Protein AF-A0A7J3SN69-F1 (afdb_monomer_lite)

Radius of gyration: 39.71 Å; chains: 1; bounding box: 72×63×114 Å

Structure (mmCIF, N/CA/C/O backbone):
data_AF-A0A7J3SN69-F1
#
_entry.id   AF-A0A7J3SN69-F1
#
loop_
_atom_site.group_PDB
_atom_site.id
_atom_site.type_symbol
_atom_site.label_atom_id
_atom_site.label_alt_id
_atom_site.label_comp_id
_atom_site.label_asym_id
_atom_site.label_entity_id
_atom_site.label_seq_id
_atom_site.pdbx_PDB_ins_code
_atom_site.Cartn_x
_atom_site.Cartn_y
_atom_site.Cartn_z
_atom_site.occupancy
_atom_site.B_iso_or_equiv
_atom_site.auth_seq_id
_atom_site.auth_comp_id
_atom_site.auth_asym_id
_atom_site.auth_atom_id
_atom_site.pdbx_PDB_model_num
ATOM 1 N N . MET A 1 1 ? 13.950 -19.725 -30.061 1.00 32.53 1 MET A N 1
ATOM 2 C CA . MET A 1 1 ? 13.160 -19.498 -31.296 1.00 32.53 1 MET A CA 1
ATOM 3 C C . MET A 1 1 ? 11.743 -18.981 -31.014 1.00 32.53 1 MET A C 1
ATOM 5 O O . MET A 1 1 ? 11.470 -17.857 -31.398 1.00 32.53 1 MET A O 1
ATOM 9 N N . ARG A 1 2 ? 10.868 -19.695 -30.276 1.00 28.52 2 ARG A N 1
ATOM 10 C CA . ARG A 1 2 ? 9.504 -19.197 -29.951 1.00 28.52 2 ARG A CA 1
ATOM 11 C C . ARG A 1 2 ? 9.461 -17.909 -29.102 1.00 28.52 2 ARG A C 1
ATOM 13 O O . ARG A 1 2 ? 8.543 -17.122 -29.279 1.00 28.52 2 ARG A O 1
ATOM 20 N N . LYS A 1 3 ? 10.452 -17.675 -28.227 1.00 38.28 3 LYS A N 1
ATOM 21 C CA . LYS A 1 3 ? 10.563 -16.445 -27.412 1.00 38.28 3 LYS A CA 1
ATOM 22 C C . LYS A 1 3 ? 10.884 -15.195 -28.253 1.00 38.28 3 LYS A C 1
ATOM 24 O O . LYS A 1 3 ? 10.175 -14.210 -28.129 1.00 38.28 3 LYS A O 1
ATOM 29 N N . ASN A 1 4 ? 11.833 -15.281 -29.195 1.00 35.91 4 ASN A N 1
ATOM 30 C CA . ASN A 1 4 ? 12.116 -14.186 -30.143 1.00 35.91 4 ASN A CA 1
ATOM 31 C C . ASN A 1 4 ? 10.921 -13.858 -31.043 1.00 35.91 4 ASN A C 1
ATOM 33 O O . ASN A 1 4 ? 10.724 -12.704 -31.381 1.00 35.91 4 ASN A O 1
ATOM 37 N N . ILE A 1 5 ? 10.105 -14.852 -31.408 1.00 37.66 5 ILE A N 1
ATOM 38 C CA . ILE A 1 5 ? 8.908 -14.624 -32.229 1.00 37.66 5 ILE A CA 1
ATOM 39 C C . ILE A 1 5 ? 7.822 -13.883 -31.436 1.00 37.66 5 ILE A C 1
ATOM 41 O O . ILE A 1 5 ? 7.187 -12.998 -31.991 1.00 37.66 5 ILE A O 1
ATOM 45 N N . ARG A 1 6 ? 7.629 -14.197 -30.145 1.00 45.66 6 ARG A N 1
ATOM 46 C CA . ARG A 1 6 ? 6.699 -13.446 -29.279 1.00 45.66 6 ARG A CA 1
ATOM 47 C C . ARG A 1 6 ? 7.178 -12.018 -29.022 1.00 45.66 6 ARG A C 1
ATOM 49 O O . ARG A 1 6 ? 6.369 -11.110 -29.119 1.00 45.66 6 ARG A O 1
ATOM 56 N N . ARG A 1 7 ? 8.483 -11.835 -28.791 1.00 49.19 7 ARG A N 1
ATOM 57 C CA . ARG A 1 7 ? 9.129 -10.520 -28.665 1.00 49.19 7 ARG A CA 1
ATOM 58 C C . ARG A 1 7 ? 8.925 -9.672 -29.924 1.00 49.19 7 ARG A C 1
ATOM 60 O O . ARG A 1 7 ? 8.444 -8.556 -29.837 1.00 49.19 7 ARG A O 1
ATOM 67 N N . ILE A 1 8 ? 9.211 -10.230 -31.103 1.00 45.69 8 ILE A N 1
ATOM 68 C CA . ILE A 1 8 ? 8.986 -9.544 -32.385 1.00 45.69 8 ILE A CA 1
ATOM 69 C C . ILE A 1 8 ? 7.494 -9.241 -32.592 1.00 45.69 8 ILE A C 1
ATOM 71 O O . ILE A 1 8 ? 7.162 -8.161 -33.055 1.00 45.69 8 ILE A O 1
ATOM 75 N N . ALA A 1 9 ? 6.590 -10.159 -32.240 1.00 43.50 9 ALA A N 1
ATOM 76 C CA . ALA A 1 9 ? 5.152 -9.946 -32.392 1.00 43.50 9 ALA A CA 1
ATOM 77 C C . ALA A 1 9 ? 4.612 -8.828 -31.483 1.00 43.50 9 ALA A C 1
ATOM 79 O O . ALA A 1 9 ? 3.863 -7.992 -31.973 1.00 43.50 9 ALA A O 1
ATOM 80 N N . ARG A 1 10 ? 5.030 -8.777 -30.209 1.00 57.00 10 ARG A N 1
ATOM 81 C CA . ARG A 1 10 ? 4.650 -7.713 -29.265 1.00 57.00 10 ARG A CA 1
ATOM 82 C C . ARG A 1 10 ? 5.178 -6.349 -29.722 1.00 57.00 10 ARG A C 1
ATOM 84 O O . ARG A 1 10 ? 4.397 -5.416 -29.841 1.00 57.00 10 ARG A O 1
ATOM 91 N N . LEU A 1 11 ? 6.455 -6.277 -30.108 1.00 50.25 11 LEU A N 1
ATOM 92 C CA . LEU A 1 11 ? 7.070 -5.047 -30.628 1.00 50.25 11 LEU A CA 1
ATOM 93 C C . LEU A 1 11 ? 6.395 -4.548 -31.918 1.00 50.25 11 LEU A C 1
ATOM 95 O O . LEU A 1 11 ? 6.288 -3.347 -32.141 1.00 50.25 11 LEU A O 1
ATOM 99 N N . LEU A 1 12 ? 5.919 -5.458 -32.776 1.00 46.59 12 LEU A N 1
ATOM 100 C CA . LEU A 1 12 ? 5.135 -5.098 -33.963 1.00 46.59 12 LEU A CA 1
ATOM 101 C C . LEU A 1 12 ? 3.724 -4.603 -33.609 1.00 46.59 12 LEU A C 1
ATOM 103 O O . LEU A 1 12 ? 3.180 -3.766 -34.324 1.00 46.59 12 LEU A O 1
ATOM 107 N N . GLU A 1 13 ? 3.130 -5.115 -32.534 1.00 48.88 13 GLU A N 1
ATOM 108 C CA . GLU A 1 13 ? 1.795 -4.742 -32.060 1.00 48.88 13 GLU A CA 1
ATOM 109 C C . GLU A 1 13 ? 1.806 -3.390 -31.321 1.00 48.88 13 GLU A C 1
ATOM 111 O O . GLU A 1 13 ? 0.906 -2.576 -31.516 1.00 48.88 13 GLU A O 1
ATOM 116 N N . GLU A 1 14 ? 2.861 -3.095 -30.560 1.00 55.12 14 GLU A N 1
ATOM 117 C CA . GLU A 1 14 ? 3.120 -1.779 -29.956 1.00 55.12 14 GLU A CA 1
ATOM 118 C C . GLU A 1 14 ? 3.425 -0.721 -31.016 1.00 55.12 14 GLU A C 1
ATOM 120 O O . GLU A 1 14 ? 2.779 0.327 -31.033 1.00 55.12 14 GLU A O 1
ATOM 125 N N . ALA A 1 15 ? 4.287 -1.037 -31.990 1.00 47.84 15 ALA A N 1
ATOM 126 C CA . ALA A 1 15 ? 4.513 -0.172 -33.148 1.00 47.84 15 ALA A CA 1
ATOM 127 C C . ALA A 1 15 ? 3.213 0.095 -33.936 1.00 47.84 15 ALA A C 1
ATOM 129 O O . ALA A 1 15 ? 3.026 1.181 -34.484 1.00 47.84 15 ALA A O 1
ATOM 130 N N . ALA A 1 16 ? 2.289 -0.872 -33.987 1.00 45.53 16 ALA A N 1
ATOM 131 C CA . ALA A 1 16 ? 0.982 -0.699 -34.619 1.00 45.53 16 ALA A CA 1
ATOM 132 C C . ALA A 1 16 ? 0.023 0.180 -33.791 1.00 45.53 16 ALA A C 1
ATOM 134 O O . ALA A 1 16 ? -0.684 1.005 -34.370 1.00 45.53 16 ALA A O 1
ATOM 135 N N . LYS A 1 17 ? 0.018 0.059 -32.456 1.00 51.62 17 LYS A N 1
ATOM 136 C CA . LYS A 1 17 ? -0.784 0.913 -31.559 1.00 51.62 17 LYS A CA 1
ATOM 137 C C . LYS A 1 17 ? -0.297 2.361 -31.537 1.00 51.62 17 LYS A C 1
ATOM 139 O O . LYS A 1 17 ? -1.120 3.273 -31.518 1.00 51.62 17 LYS A O 1
ATOM 144 N N . GLU A 1 18 ? 1.013 2.589 -31.602 1.00 50.88 18 GLU A N 1
ATOM 145 C CA . GLU A 1 18 ? 1.580 3.935 -31.753 1.00 50.88 18 GLU A CA 1
ATOM 146 C C . GLU A 1 18 ? 1.208 4.554 -33.109 1.00 50.88 18 GLU A C 1
ATOM 148 O O . GLU A 1 18 ? 0.809 5.718 -33.166 1.00 50.88 18 GLU A O 1
ATOM 153 N N . LEU A 1 19 ? 1.217 3.762 -34.190 1.00 46.12 19 LEU A N 1
ATOM 154 C CA . LEU A 1 19 ? 0.713 4.189 -35.502 1.00 46.12 19 LEU A CA 1
ATOM 155 C C . LEU A 1 19 ? -0.788 4.547 -35.477 1.00 46.12 19 LEU A C 1
ATOM 157 O O . LEU A 1 19 ? -1.197 5.480 -36.172 1.00 46.12 19 LEU A O 1
ATOM 161 N N . GLU A 1 20 ? -1.612 3.853 -34.683 1.00 44.41 20 GLU A N 1
ATOM 162 C CA . GLU A 1 20 ? -3.032 4.192 -34.480 1.00 44.41 20 GLU A CA 1
ATOM 163 C C . GLU A 1 20 ? -3.229 5.437 -33.596 1.00 44.41 20 GLU A C 1
ATOM 165 O O . GLU A 1 20 ? -4.069 6.284 -33.912 1.00 44.41 20 GLU A O 1
ATOM 170 N N . GLY A 1 21 ? -2.427 5.609 -32.538 1.00 42.47 21 GLY A N 1
ATOM 171 C CA . GLY A 1 21 ? -2.430 6.801 -31.678 1.00 42.47 21 GLY A CA 1
ATOM 172 C C . GLY A 1 21 ? -1.990 8.076 -32.408 1.00 42.47 21 GLY A C 1
ATOM 173 O O . GLY A 1 21 ? -2.537 9.157 -32.174 1.00 42.47 21 GLY A O 1
ATOM 174 N N . MET A 1 22 ? -1.081 7.939 -33.378 1.00 41.56 22 MET A N 1
ATOM 175 C CA . MET A 1 22 ? -0.647 9.001 -34.293 1.00 41.56 22 MET A CA 1
ATOM 176 C C . MET A 1 22 ? -1.671 9.330 -35.399 1.00 41.56 22 MET A C 1
ATOM 178 O O . MET A 1 22 ? -1.519 10.330 -36.104 1.00 41.56 22 MET A O 1
ATOM 182 N N . GLY A 1 23 ? -2.768 8.569 -35.523 1.00 35.34 23 GLY A N 1
ATOM 183 C CA . GLY A 1 23 ? -3.819 8.732 -36.539 1.00 35.34 23 GLY A CA 1
ATOM 184 C C . GLY A 1 23 ? -4.625 10.044 -36.498 1.00 35.34 23 GLY A C 1
ATOM 185 O O . GLY A 1 23 ? -5.536 10.220 -37.308 1.00 35.34 23 GLY A O 1
ATOM 186 N N . LYS A 1 24 ? -4.309 10.983 -35.593 1.00 37.41 24 LYS A N 1
ATOM 187 C CA . LYS A 1 24 ? -4.882 12.347 -35.570 1.00 37.41 24 LYS A CA 1
ATOM 188 C C . LYS A 1 24 ? -4.014 13.414 -36.243 1.00 37.41 24 LYS A C 1
ATOM 190 O O . LYS A 1 24 ? -4.490 14.533 -36.420 1.00 37.41 24 LYS A O 1
ATOM 195 N N . LEU A 1 25 ? -2.799 13.088 -36.681 1.00 34.66 25 LEU A N 1
ATOM 196 C CA . LEU A 1 25 ? -2.015 13.955 -37.561 1.00 34.66 25 LEU A CA 1
ATOM 197 C C . LEU A 1 25 ? -2.081 13.391 -38.979 1.00 34.66 25 LEU A C 1
ATOM 199 O O . LEU A 1 25 ? -1.315 12.515 -39.371 1.00 34.66 25 LEU A O 1
ATOM 203 N N . SER A 1 26 ? -3.057 13.867 -39.756 1.00 28.45 26 SER A N 1
ATOM 204 C CA . SER A 1 26 ? -3.135 13.519 -41.170 1.00 28.45 26 SER A CA 1
ATOM 205 C C . SER A 1 26 ? -1.909 14.075 -41.893 1.00 28.45 26 SER A C 1
ATOM 207 O O . SER A 1 26 ? -1.788 15.291 -42.045 1.00 28.45 26 SER A O 1
ATOM 209 N N . PHE A 1 27 ? -1.051 13.199 -42.407 1.00 33.53 27 PHE A N 1
ATOM 210 C CA . PHE A 1 27 ? -0.097 13.567 -43.447 1.00 33.53 27 PHE A CA 1
ATOM 211 C C . PHE A 1 27 ? -0.374 12.754 -44.716 1.00 33.53 27 PHE A C 1
ATOM 213 O O . PHE A 1 27 ? -0.634 11.547 -44.643 1.00 33.53 27 PHE A O 1
ATOM 220 N N . PRO A 1 28 ? -0.383 13.397 -45.897 1.00 28.67 28 PRO A N 1
ATOM 221 C CA . PRO A 1 28 ? -0.680 12.716 -47.142 1.00 28.67 28 PRO A CA 1
ATOM 222 C C . PRO A 1 28 ? 0.421 11.706 -47.462 1.00 28.67 28 PRO A C 1
ATOM 224 O O . PRO A 1 28 ? 1.595 12.055 -47.568 1.00 28.67 28 PRO A O 1
ATOM 227 N N . ARG A 1 29 ? 0.033 10.447 -47.696 1.00 32.19 29 ARG A N 1
ATOM 228 C CA . ARG A 1 29 ? 0.916 9.452 -48.309 1.00 32.19 29 ARG A CA 1
ATOM 229 C C . ARG A 1 29 ? 1.294 9.936 -49.709 1.00 32.19 29 ARG A C 1
ATOM 231 O O . ARG A 1 29 ? 0.500 9.805 -50.638 1.00 32.19 29 ARG A O 1
ATOM 238 N N . ARG A 1 30 ? 2.523 10.416 -49.888 1.00 30.34 30 ARG A N 1
ATOM 239 C CA . ARG A 1 30 ? 3.195 10.365 -51.191 1.00 30.34 30 ARG A CA 1
ATOM 240 C C . ARG A 1 30 ? 4.299 9.322 -51.135 1.00 30.34 30 ARG A C 1
ATOM 242 O O . ARG A 1 30 ? 5.469 9.608 -50.927 1.00 30.34 30 ARG A O 1
ATOM 249 N N . ALA A 1 31 ? 3.875 8.077 -51.329 1.00 30.91 31 ALA A N 1
ATOM 250 C CA . ALA A 1 31 ? 4.756 7.046 -51.836 1.00 30.91 31 ALA A CA 1
ATOM 251 C C . ALA A 1 31 ? 5.206 7.460 -53.245 1.00 30.91 31 ALA A C 1
ATOM 253 O O . ALA A 1 31 ? 4.372 7.705 -54.116 1.00 30.91 31 ALA A O 1
ATOM 254 N N . GLY A 1 32 ? 6.518 7.522 -53.446 1.00 32.34 32 GLY A N 1
ATOM 255 C CA . GLY A 1 32 ? 7.132 7.709 -54.753 1.00 32.34 32 GLY A CA 1
ATOM 256 C C . GLY A 1 32 ? 7.831 9.052 -54.895 1.00 32.34 32 GLY A C 1
ATOM 257 O O . GLY A 1 32 ? 7.185 10.067 -55.140 1.00 32.34 32 GLY A O 1
ATOM 258 N N . LEU A 1 33 ? 9.163 9.022 -54.812 1.00 30.41 33 LEU A N 1
ATOM 259 C CA . LEU A 1 33 ? 10.088 9.350 -55.910 1.00 30.41 33 LEU A CA 1
ATOM 260 C C . LEU A 1 33 ? 11.470 9.691 -55.326 1.00 30.41 33 LEU A C 1
ATOM 262 O O . LEU A 1 33 ? 11.856 10.853 -55.250 1.00 30.41 33 LEU A O 1
ATOM 266 N N . TYR A 1 34 ? 12.254 8.672 -54.965 1.00 33.19 34 TYR A N 1
ATOM 267 C CA . TYR A 1 34 ? 13.704 8.844 -54.857 1.00 33.19 34 TYR A CA 1
ATOM 268 C C . TYR A 1 34 ? 14.270 8.862 -56.278 1.00 33.19 34 TYR A C 1
ATOM 270 O O . TYR A 1 34 ? 14.542 7.813 -56.862 1.00 33.19 34 TYR A O 1
ATOM 278 N N . ARG A 1 35 ? 14.396 10.052 -56.872 1.00 37.09 35 ARG A N 1
ATOM 279 C CA . ARG A 1 35 ? 15.261 10.227 -58.043 1.00 37.09 35 ARG A CA 1
ATOM 280 C C . ARG A 1 35 ? 16.707 10.270 -57.553 1.00 37.09 35 ARG A C 1
ATOM 282 O O . ARG A 1 35 ? 17.022 11.021 -56.632 1.00 37.09 35 ARG A O 1
ATOM 289 N N . LYS A 1 36 ? 17.577 9.454 -58.158 1.00 34.59 36 LYS A N 1
ATOM 290 C CA . LYS A 1 36 ? 19.032 9.588 -57.998 1.00 34.59 36 LYS A CA 1
ATOM 291 C C . LYS A 1 36 ? 19.443 11.010 -58.392 1.00 34.59 36 LYS A C 1
ATOM 293 O O . LYS A 1 36 ? 18.804 11.621 -59.246 1.00 34.59 36 LYS A O 1
ATOM 298 N N . ALA A 1 37 ? 20.536 11.508 -57.817 1.00 39.16 37 ALA A N 1
ATOM 299 C CA . ALA A 1 37 ? 21.106 12.841 -58.063 1.00 39.16 37 ALA A CA 1
ATOM 300 C C . ALA A 1 37 ? 21.519 13.131 -59.532 1.00 39.16 37 ALA A C 1
ATOM 302 O O . ALA A 1 37 ? 22.125 14.163 -59.816 1.00 39.16 37 ALA A O 1
ATOM 303 N N . GLU A 1 38 ? 21.216 12.224 -60.460 1.00 37.47 38 GLU A N 1
ATOM 304 C CA . GLU A 1 38 ? 21.656 12.224 -61.855 1.00 37.47 38 GLU A CA 1
ATOM 305 C C . GLU A 1 38 ? 20.597 12.790 -62.830 1.00 37.47 38 GLU A C 1
ATOM 307 O O . GLU A 1 38 ? 20.961 13.135 -63.947 1.00 37.47 38 GLU A O 1
ATOM 312 N N . ASP A 1 39 ? 19.338 13.001 -62.413 1.00 38.66 39 ASP A N 1
ATOM 313 C CA . ASP A 1 39 ? 18.245 13.484 -63.290 1.00 38.66 39 ASP A CA 1
ATOM 314 C C . ASP A 1 39 ? 17.880 14.974 -63.074 1.00 38.66 39 ASP A C 1
ATOM 316 O O . ASP A 1 39 ? 16.726 15.294 -62.751 1.00 38.66 39 ASP A O 1
ATOM 320 N N . ILE A 1 40 ? 18.842 15.902 -63.187 1.00 44.62 40 ILE A N 1
ATOM 321 C CA . ILE A 1 40 ? 18.576 17.352 -63.059 1.00 44.62 40 ILE A CA 1
ATOM 322 C C . ILE A 1 40 ? 19.386 18.151 -64.094 1.00 44.62 40 ILE A C 1
ATOM 324 O O . ILE A 1 40 ? 20.613 18.064 -64.110 1.00 44.62 40 ILE A O 1
ATOM 328 N N . ASP A 1 41 ? 18.677 18.907 -64.940 1.00 45.62 41 ASP A N 1
ATOM 329 C CA . ASP A 1 41 ? 19.146 19.395 -66.251 1.00 45.62 41 ASP A CA 1
ATOM 330 C C . ASP A 1 41 ? 19.901 20.741 -66.236 1.00 45.62 41 ASP A C 1
ATOM 332 O O . ASP A 1 41 ? 20.472 21.121 -67.251 1.00 45.62 41 ASP A O 1
ATOM 336 N N . GLU A 1 42 ? 19.988 21.459 -65.111 1.00 49.31 42 GLU A N 1
ATOM 337 C CA . GLU A 1 42 ? 20.754 22.718 -65.036 1.00 49.31 42 GLU A CA 1
ATOM 338 C C . GLU A 1 42 ? 21.484 22.826 -63.697 1.00 49.31 42 GLU A C 1
ATOM 340 O O . GLU A 1 42 ? 20.876 22.691 -62.635 1.00 49.31 42 GLU A O 1
ATOM 345 N N . ARG A 1 43 ? 22.808 23.010 -63.748 1.00 51.88 43 ARG A N 1
ATOM 346 C CA . ARG A 1 43 ? 23.709 23.081 -62.592 1.00 51.88 43 ARG A CA 1
ATOM 347 C C . ARG A 1 43 ? 24.440 24.431 -62.583 1.00 51.88 43 ARG A C 1
ATOM 349 O O . ARG A 1 43 ? 24.935 24.838 -63.628 1.00 51.88 43 ARG A O 1
ATOM 356 N N . ASP A 1 44 ? 24.558 25.077 -61.421 1.00 58.12 44 ASP A N 1
ATOM 357 C CA . ASP A 1 44 ? 25.354 26.298 -61.222 1.00 58.12 44 ASP A CA 1
ATOM 358 C C . ASP A 1 44 ? 26.860 26.061 -61.488 1.00 58.12 44 ASP A C 1
ATOM 360 O O . ASP A 1 44 ? 27.295 24.925 -61.694 1.00 58.12 44 ASP A O 1
ATOM 364 N N . GLU A 1 45 ? 27.692 27.114 -61.455 1.00 48.53 45 GLU A N 1
ATOM 365 C CA . GLU A 1 45 ? 29.152 27.031 -61.698 1.00 48.53 45 GLU A CA 1
ATOM 366 C C . GLU A 1 45 ? 29.892 26.011 -60.802 1.00 48.53 45 GLU A C 1
ATOM 368 O O . GLU A 1 45 ? 31.039 25.656 -61.081 1.00 48.53 45 GLU A O 1
ATOM 373 N N . LYS A 1 46 ? 29.251 25.524 -59.730 1.00 53.72 46 LYS A N 1
ATOM 374 C CA . LYS A 1 46 ? 29.778 24.522 -58.794 1.00 53.72 46 LYS A CA 1
ATOM 375 C C . LYS A 1 46 ? 29.077 23.161 -58.890 1.00 53.72 46 LYS A C 1
ATOM 377 O O . LYS A 1 46 ? 29.449 22.251 -58.152 1.00 53.72 46 LYS A O 1
ATOM 382 N N . GLY A 1 47 ? 28.125 22.980 -59.806 1.00 54.47 47 GLY A N 1
ATOM 383 C CA . GLY A 1 47 ? 27.498 21.693 -60.086 1.00 54.47 47 GLY A CA 1
ATOM 384 C C . GLY A 1 47 ? 26.140 21.447 -59.412 1.00 54.47 47 GLY A C 1
ATOM 385 O O . GLY A 1 47 ? 25.744 20.279 -59.348 1.00 54.47 47 GLY A O 1
ATOM 386 N N . TYR A 1 48 ? 25.421 22.470 -58.929 1.00 54.03 48 TYR A N 1
ATOM 387 C CA . TYR A 1 48 ? 24.160 22.305 -58.180 1.00 54.03 48 TYR A CA 1
ATOM 388 C C . TYR A 1 48 ? 22.899 22.757 -58.934 1.00 54.03 48 TYR A C 1
ATOM 390 O O . TYR A 1 48 ? 22.943 23.800 -59.571 1.00 54.03 48 TYR A O 1
ATOM 398 N N . PRO A 1 49 ? 21.754 22.055 -58.801 1.00 53.00 49 PRO A N 1
ATOM 399 C CA . PRO A 1 49 ? 20.487 22.395 -59.455 1.00 53.00 49 PRO A CA 1
ATOM 400 C C . PRO A 1 49 ? 20.070 23.869 -59.355 1.00 53.00 49 PRO A C 1
ATOM 402 O O . PRO A 1 49 ? 19.706 24.340 -58.271 1.00 53.00 49 PRO A O 1
ATOM 405 N N . GLU A 1 50 ? 20.067 24.587 -60.476 1.00 49.34 50 GLU A N 1
ATOM 406 C CA . GLU A 1 50 ? 19.588 25.970 -60.549 1.00 49.34 50 GLU A CA 1
ATOM 407 C C . GLU A 1 50 ? 18.055 25.982 -60.352 1.00 49.34 50 GLU A C 1
ATOM 409 O O . GLU A 1 50 ? 17.314 25.318 -61.071 1.00 49.34 50 GLU A O 1
ATOM 414 N N . GLY A 1 51 ? 17.572 26.645 -59.291 1.00 55.28 51 GLY A N 1
ATOM 415 C CA . GLY A 1 51 ? 16.146 26.701 -58.913 1.00 55.28 51 GLY A CA 1
ATOM 416 C C . GLY A 1 51 ? 15.770 26.024 -57.586 1.00 55.28 51 GLY A C 1
ATOM 417 O O . GLY A 1 51 ? 14.690 26.281 -57.063 1.00 55.28 51 GLY A O 1
ATOM 418 N N . LYS A 1 52 ? 16.657 25.223 -56.969 1.00 57.72 52 LYS A N 1
ATOM 419 C CA . LYS A 1 52 ? 16.393 24.632 -55.635 1.00 57.72 52 LYS A CA 1
ATOM 420 C C . LYS A 1 52 ? 16.558 25.610 -54.468 1.00 57.72 52 LYS A C 1
ATOM 422 O O . LYS A 1 52 ? 16.026 25.362 -53.394 1.00 57.72 52 LYS A O 1
ATOM 427 N N . TRP A 1 53 ? 17.273 26.719 -54.645 1.00 65.44 53 TRP A N 1
ATOM 428 C CA . TRP A 1 53 ? 17.564 27.641 -53.539 1.00 65.44 53 TRP A CA 1
ATOM 429 C C . TRP A 1 53 ? 16.353 28.459 -53.085 1.00 65.44 53 TRP A C 1
ATOM 431 O O . TRP A 1 53 ? 16.326 28.886 -51.935 1.00 65.44 53 TRP A O 1
ATOM 441 N N . ASP A 1 54 ? 15.361 28.678 -53.951 1.00 72.75 54 ASP A N 1
ATOM 442 C CA . ASP A 1 54 ? 14.169 29.452 -53.591 1.00 72.75 54 ASP A CA 1
ATOM 443 C C . ASP A 1 54 ? 13.321 28.710 -52.545 1.00 72.75 54 ASP A C 1
ATOM 445 O O . ASP A 1 54 ? 12.907 29.318 -51.562 1.00 72.75 54 ASP A O 1
ATOM 449 N N . GLU A 1 55 ? 13.190 27.385 -52.669 1.00 79.94 55 GLU A N 1
ATOM 450 C CA . GLU A 1 55 ? 12.507 26.533 -51.685 1.00 79.94 55 GLU A CA 1
ATOM 451 C C . GLU A 1 55 ? 13.204 26.587 -50.314 1.00 79.94 55 GLU A C 1
ATOM 453 O O . GLU A 1 55 ? 12.570 26.802 -49.287 1.00 79.94 55 GLU A O 1
ATOM 458 N N . TRP A 1 56 ? 14.535 26.487 -50.275 1.00 85.06 56 TRP A N 1
ATOM 459 C CA . TRP A 1 56 ? 15.302 26.577 -49.025 1.00 85.06 56 TRP A CA 1
ATOM 460 C C . TRP A 1 56 ? 15.202 27.959 -48.363 1.00 85.06 56 TRP A C 1
ATOM 462 O O . TRP A 1 56 ? 15.114 28.049 -47.134 1.00 85.06 56 TRP A O 1
ATOM 472 N N . ARG A 1 57 ? 15.140 29.035 -49.161 1.00 84.75 57 ARG A N 1
ATOM 473 C CA . ARG A 1 57 ? 14.928 30.400 -48.656 1.00 84.75 57 ARG A CA 1
ATOM 474 C C . ARG A 1 57 ? 13.550 30.579 -48.022 1.00 84.75 57 ARG A C 1
ATOM 476 O O . ARG A 1 57 ? 13.463 31.266 -47.008 1.00 84.75 57 ARG A O 1
ATOM 483 N N . GLU A 1 58 ? 12.498 29.953 -48.554 1.00 86.88 58 GLU A N 1
ATOM 484 C CA . GLU A 1 58 ? 11.156 29.973 -47.939 1.00 86.88 58 GLU A CA 1
ATOM 485 C C . GLU A 1 58 ? 11.157 29.356 -46.532 1.00 86.88 58 GLU A C 1
ATOM 487 O O . GLU A 1 58 ? 10.442 29.815 -45.636 1.00 86.88 58 GLU A O 1
ATOM 492 N N . TYR A 1 59 ? 12.016 28.362 -46.298 1.00 86.56 59 TYR A N 1
ATOM 493 C CA . TYR A 1 59 ? 12.200 27.761 -44.977 1.00 86.56 59 TYR A CA 1
ATOM 494 C C . TYR A 1 59 ? 13.178 28.527 -44.075 1.00 86.56 59 TYR A C 1
ATOM 496 O O . TYR A 1 59 ? 13.202 28.255 -42.871 1.00 86.56 59 TYR A O 1
ATOM 504 N N . GLY A 1 60 ? 13.853 29.554 -44.599 1.00 88.75 60 GLY A N 1
ATOM 505 C CA . GLY A 1 60 ? 14.724 30.462 -43.852 1.00 88.75 60 GLY A CA 1
ATOM 506 C C . GLY A 1 60 ? 16.215 30.141 -43.947 1.00 88.75 60 GLY A C 1
ATOM 507 O O . GLY A 1 60 ? 16.980 30.682 -43.156 1.00 88.75 60 GLY A O 1
ATOM 508 N N . PHE A 1 61 ? 16.627 29.290 -44.888 1.00 86.62 61 PHE A N 1
ATOM 509 C CA . PHE A 1 61 ? 18.028 28.926 -45.088 1.00 86.62 61 PHE A CA 1
ATOM 510 C C . PHE A 1 61 ? 18.691 29.791 -46.159 1.00 86.62 61 PHE A C 1
ATOM 512 O O . PHE A 1 61 ? 18.146 30.016 -47.245 1.00 86.62 61 PHE A O 1
ATOM 519 N N . SER A 1 62 ? 19.905 30.249 -45.869 1.00 86.31 62 SER A N 1
ATOM 520 C CA . SER A 1 62 ? 20.796 30.822 -46.872 1.00 86.31 62 SER A CA 1
ATOM 521 C C . SER A 1 62 ? 21.292 29.741 -47.846 1.00 86.31 62 SER A C 1
ATOM 523 O O . SER A 1 62 ? 21.316 28.556 -47.506 1.00 86.31 62 SER A O 1
ATOM 525 N N . PRO A 1 63 ? 21.729 30.118 -49.063 1.00 79.75 63 PRO A N 1
ATOM 526 C CA . PRO A 1 63 ? 22.317 29.162 -49.998 1.00 79.75 63 PRO A CA 1
ATOM 527 C C . PRO A 1 63 ? 23.522 28.401 -49.431 1.00 79.75 63 PRO A C 1
ATOM 529 O O . PRO A 1 63 ? 23.722 27.250 -49.796 1.00 79.75 63 PRO A O 1
ATOM 532 N N . ASP A 1 64 ? 24.313 29.009 -48.544 1.00 80.31 64 ASP A N 1
ATOM 533 C CA . ASP A 1 64 ? 25.464 28.343 -47.927 1.00 80.31 64 ASP A CA 1
ATOM 534 C C . ASP A 1 64 ? 25.033 27.298 -46.886 1.00 80.31 64 ASP A C 1
ATOM 536 O O . ASP A 1 64 ? 25.497 26.164 -46.949 1.00 80.31 64 ASP A O 1
ATOM 540 N N . GLU A 1 65 ? 24.062 27.604 -46.019 1.00 84.81 65 GLU A N 1
ATOM 541 C CA . GLU A 1 65 ? 23.499 26.614 -45.081 1.00 84.81 65 GLU A CA 1
ATOM 542 C C . GLU A 1 65 ? 22.828 25.456 -45.828 1.00 84.81 65 GLU A C 1
ATOM 544 O O . GLU A 1 65 ? 23.014 24.287 -45.496 1.00 84.81 65 GLU A O 1
ATOM 549 N N . ALA A 1 66 ? 22.071 25.767 -46.880 1.00 85.25 66 ALA A N 1
ATOM 550 C CA . ALA A 1 66 ? 21.425 24.760 -47.707 1.00 85.25 66 ALA A CA 1
ATOM 551 C C . ALA A 1 66 ? 22.449 23.846 -48.414 1.00 85.25 66 ALA A C 1
ATOM 553 O O . ALA A 1 66 ? 22.199 22.648 -48.546 1.00 85.25 66 ALA A O 1
ATOM 554 N N . ARG A 1 67 ? 23.627 24.361 -48.808 1.00 83.06 67 ARG A N 1
ATOM 555 C CA . ARG A 1 67 ? 24.731 23.529 -49.329 1.00 83.06 67 ARG A CA 1
ATOM 556 C C . ARG A 1 67 ? 25.228 22.538 -48.289 1.00 83.06 67 ARG A C 1
ATOM 558 O O . ARG A 1 67 ? 25.323 21.358 -48.605 1.00 83.06 67 ARG A O 1
ATOM 565 N N . GLU A 1 68 ? 25.491 22.989 -47.066 1.00 87.12 68 GLU A N 1
ATOM 566 C CA . GLU A 1 68 ? 25.998 22.114 -46.001 1.00 87.12 68 GLU A CA 1
ATOM 567 C C . GLU A 1 68 ? 25.039 20.949 -45.709 1.00 87.12 68 GLU A C 1
ATOM 569 O O . GLU A 1 68 ? 25.468 19.808 -45.529 1.00 87.12 68 GLU A O 1
ATOM 574 N N . TRP A 1 69 ? 23.728 21.210 -45.724 1.00 87.12 69 TRP A N 1
ATOM 575 C CA . TRP A 1 69 ? 22.705 20.178 -45.544 1.00 87.12 69 TRP A CA 1
ATOM 576 C C . TRP A 1 69 ? 22.587 19.223 -46.744 1.00 87.12 69 TRP A C 1
ATOM 578 O O . TRP A 1 69 ? 22.475 18.008 -46.562 1.00 87.12 69 TRP A O 1
ATOM 588 N N . ILE A 1 70 ? 22.676 19.738 -47.972 1.00 84.50 70 ILE A N 1
ATOM 589 C CA . ILE A 1 70 ? 22.666 18.912 -49.188 1.00 84.50 70 ILE A CA 1
ATOM 590 C C . ILE A 1 70 ? 23.907 18.012 -49.257 1.00 84.50 70 ILE A C 1
ATOM 592 O O . ILE A 1 70 ? 23.790 16.853 -49.657 1.00 84.50 70 ILE A O 1
ATOM 596 N N . GLU A 1 71 ? 25.077 18.503 -48.838 1.00 84.81 71 GLU A N 1
ATOM 597 C CA . GLU A 1 71 ? 26.327 17.731 -48.801 1.00 84.81 71 GLU A CA 1
ATOM 598 C C . GLU A 1 71 ? 26.254 16.528 -47.853 1.00 84.81 71 GLU A C 1
ATOM 600 O O . GLU A 1 71 ? 26.869 15.497 -48.123 1.00 84.81 71 GLU A O 1
ATOM 605 N N . VAL A 1 72 ? 25.459 16.614 -46.781 1.00 85.19 72 VAL A N 1
ATOM 606 C CA . VAL A 1 72 ? 25.182 15.469 -45.894 1.00 85.19 72 VAL A CA 1
ATOM 607 C C . VAL A 1 72 ? 24.011 14.606 -46.379 1.00 85.19 72 VAL A C 1
ATOM 609 O O . VAL A 1 72 ? 23.598 13.684 -45.686 1.00 85.19 72 VAL A O 1
ATOM 612 N N . GLY A 1 73 ? 23.483 14.866 -47.579 1.00 83.81 73 GLY A N 1
ATOM 613 C CA . GLY A 1 73 ? 22.419 14.084 -48.212 1.00 83.81 73 GLY A CA 1
ATOM 614 C C . GLY A 1 73 ? 20.995 14.529 -47.862 1.00 83.81 73 GLY A C 1
ATOM 615 O O . GLY A 1 73 ? 20.036 13.904 -48.320 1.00 83.81 73 GLY A O 1
ATOM 616 N N . MET A 1 74 ? 20.826 15.613 -47.100 1.00 86.00 74 MET A N 1
ATOM 617 C CA . MET A 1 74 ? 19.517 16.160 -46.740 1.00 86.00 74 MET A CA 1
ATOM 618 C C . MET A 1 74 ? 19.050 17.148 -47.809 1.00 86.00 74 MET A C 1
ATOM 620 O O . MET A 1 74 ? 19.591 18.239 -47.955 1.00 86.00 74 MET A O 1
ATOM 624 N N . THR A 1 75 ? 18.032 16.764 -48.579 1.00 85.00 75 THR A N 1
ATOM 625 C CA . THR A 1 75 ? 17.547 17.562 -49.722 1.00 85.00 75 THR A CA 1
ATOM 626 C C . THR A 1 75 ? 16.159 18.169 -49.523 1.00 85.00 75 THR A C 1
ATOM 628 O O . THR A 1 75 ? 15.718 18.928 -50.384 1.00 85.00 75 THR A O 1
ATOM 631 N N . ASP A 1 76 ? 15.502 17.860 -48.401 1.00 86.44 76 ASP A N 1
ATOM 632 C CA . ASP A 1 76 ? 14.179 18.362 -48.023 1.00 86.44 76 ASP A CA 1
ATOM 633 C C . ASP A 1 76 ? 14.318 19.507 -46.991 1.00 86.44 76 ASP A C 1
ATOM 635 O O . ASP A 1 76 ? 14.636 19.241 -45.824 1.00 86.44 76 ASP A O 1
ATOM 639 N N . PRO A 1 77 ? 14.092 20.776 -47.386 1.00 86.00 77 PRO A N 1
ATOM 640 C CA . PRO A 1 77 ? 14.250 21.926 -46.498 1.00 86.00 77 PRO A CA 1
ATOM 641 C C . PRO A 1 77 ? 13.221 21.980 -45.361 1.00 86.00 77 PRO A C 1
ATOM 643 O O . PRO A 1 77 ? 13.518 22.550 -44.308 1.00 86.00 77 PRO A O 1
ATOM 646 N N . TYR A 1 78 ? 12.039 21.373 -45.522 1.00 87.31 78 TYR A N 1
ATOM 647 C CA . TYR A 1 78 ? 11.058 21.268 -44.440 1.00 87.31 78 TYR A CA 1
ATOM 648 C C . TYR A 1 78 ? 11.593 20.364 -43.326 1.00 87.31 78 TYR A C 1
ATOM 650 O O . TYR A 1 78 ? 11.615 20.758 -42.156 1.00 87.31 78 TYR A O 1
ATOM 658 N N . LYS A 1 79 ? 12.102 19.182 -43.698 1.00 85.69 79 LYS A N 1
ATOM 659 C CA . LYS A 1 79 ? 12.703 18.231 -42.753 1.00 85.69 79 LYS A CA 1
ATOM 660 C C . LYS A 1 79 ? 13.929 18.824 -42.060 1.00 85.69 79 LYS A C 1
ATOM 662 O O . LYS A 1 79 ? 14.074 18.713 -40.846 1.00 85.69 79 LYS A O 1
ATOM 667 N N . VAL A 1 80 ? 14.780 19.524 -42.809 1.00 89.94 80 VAL A N 1
ATOM 668 C CA . VAL A 1 80 ? 15.947 20.203 -42.233 1.00 89.94 80 VAL A CA 1
ATOM 669 C C . VAL A 1 80 ? 15.541 21.300 -41.254 1.00 89.94 80 VAL A C 1
ATOM 671 O O . VAL A 1 80 ? 16.127 21.391 -40.178 1.00 89.94 80 VAL A O 1
ATOM 674 N N . LYS A 1 81 ? 14.505 22.092 -41.554 1.00 89.75 81 LYS A N 1
ATOM 675 C CA . LYS A 1 81 ? 13.970 23.079 -40.604 1.00 89.75 81 LYS A CA 1
ATOM 676 C C . LYS A 1 81 ? 13.514 22.436 -39.301 1.00 89.75 81 LYS A C 1
ATOM 678 O O . LYS A 1 81 ? 13.812 22.965 -38.231 1.00 89.75 81 LYS A O 1
ATOM 683 N N . TYR A 1 82 ? 12.819 21.306 -39.393 1.00 87.38 82 TYR A N 1
ATOM 684 C CA . TYR A 1 82 ? 12.390 20.545 -38.224 1.00 87.38 82 TYR A CA 1
ATOM 685 C C . TYR A 1 82 ? 13.591 20.085 -37.380 1.00 87.38 82 TYR A C 1
ATOM 687 O O . TYR A 1 82 ? 13.646 20.353 -36.181 1.00 87.38 82 TYR A O 1
ATOM 695 N N . TRP A 1 83 ? 14.611 19.504 -38.013 1.00 89.06 83 TRP A N 1
ATOM 696 C CA . TRP A 1 83 ? 15.811 19.006 -37.332 1.00 89.06 83 TRP A CA 1
ATOM 697 C C . TRP A 1 83 ? 16.666 20.118 -36.722 1.00 89.06 83 TRP A C 1
ATOM 699 O O . TRP A 1 83 ? 17.161 19.977 -35.605 1.00 89.06 83 TRP A O 1
ATOM 709 N N . VAL A 1 84 ? 16.806 21.251 -37.413 1.00 90.12 84 VAL A N 1
ATOM 710 C CA . VAL A 1 84 ? 17.450 22.456 -36.866 1.00 90.12 84 VAL A CA 1
ATOM 711 C C . VAL A 1 84 ? 16.703 22.948 -35.625 1.00 90.12 84 VAL A C 1
ATOM 713 O O . VAL A 1 84 ? 17.341 23.333 -34.647 1.00 90.12 84 VAL A O 1
ATOM 716 N N . GLY A 1 85 ? 15.368 22.864 -35.617 1.00 87.62 85 GLY A N 1
ATOM 717 C CA . GLY A 1 85 ? 14.541 23.134 -34.437 1.00 87.62 85 GLY A CA 1
ATOM 718 C C . GLY A 1 85 ? 14.844 22.218 -33.244 1.00 87.62 85 GLY A C 1
ATOM 719 O O . GLY A 1 85 ? 14.771 22.672 -32.107 1.00 87.62 85 GLY A O 1
ATOM 720 N N . MET A 1 86 ? 15.265 20.973 -33.494 1.00 82.81 86 MET A N 1
ATOM 721 C CA . MET A 1 86 ? 15.747 20.017 -32.481 1.00 82.81 86 MET A CA 1
ATOM 722 C C . MET A 1 86 ? 17.249 20.176 -32.162 1.00 82.81 86 MET A C 1
ATOM 724 O O . MET A 1 86 ? 17.848 19.349 -31.477 1.00 82.81 86 MET A O 1
ATOM 728 N N . GLY A 1 87 ? 17.902 21.230 -32.665 1.00 86.69 87 GLY A N 1
ATOM 729 C CA . GLY A 1 87 ? 19.321 21.501 -32.423 1.00 86.69 87 GLY A CA 1
ATOM 730 C C . GLY A 1 87 ? 20.289 20.648 -33.253 1.00 86.69 87 GLY A C 1
ATOM 731 O O . GLY A 1 87 ? 21.475 20.532 -32.896 1.00 86.69 87 GLY A O 1
ATOM 732 N N . ALA A 1 88 ? 19.815 20.039 -34.345 1.00 89.25 88 ALA A N 1
ATOM 733 C CA . ALA A 1 88 ? 20.661 19.337 -35.300 1.00 89.25 88 ALA A CA 1
ATOM 734 C C . ALA A 1 88 ? 21.502 20.320 -36.128 1.00 89.25 88 ALA A C 1
ATOM 736 O O . ALA A 1 88 ? 21.066 21.413 -36.485 1.00 89.25 88 ALA A O 1
ATOM 737 N N . THR A 1 89 ? 22.717 19.898 -36.466 1.00 92.25 89 THR A N 1
ATOM 738 C CA . THR A 1 89 ? 23.614 20.598 -37.394 1.00 92.25 89 THR A CA 1
ATOM 739 C C . THR A 1 89 ? 24.068 19.623 -38.480 1.00 92.25 89 THR A C 1
ATOM 741 O O . THR A 1 89 ? 24.055 18.411 -38.220 1.00 92.25 89 THR A O 1
ATOM 744 N N . PRO A 1 90 ? 24.518 20.103 -39.656 1.00 90.19 90 PRO A N 1
ATOM 745 C CA . PRO A 1 90 ? 25.044 19.229 -40.704 1.00 90.19 90 PRO A CA 1
ATOM 746 C C . PRO A 1 90 ? 26.122 18.275 -40.177 1.00 90.19 90 PRO A C 1
ATOM 748 O O . PRO A 1 90 ? 26.054 17.072 -40.409 1.00 90.19 90 PRO A O 1
ATOM 751 N N . ASP A 1 91 ? 27.058 18.775 -39.364 1.00 91.25 91 ASP A N 1
ATOM 752 C CA . ASP A 1 91 ? 28.117 17.959 -38.759 1.00 91.25 91 ASP A CA 1
ATOM 753 C C . ASP A 1 91 ? 27.592 16.879 -37.806 1.00 91.25 91 ASP A C 1
ATOM 755 O O . ASP A 1 91 ? 28.091 15.754 -37.824 1.00 91.25 91 ASP A O 1
ATOM 759 N N . LYS A 1 92 ? 26.592 17.192 -36.967 1.00 89.44 92 LYS A N 1
ATOM 760 C CA . LYS A 1 92 ? 25.967 16.186 -36.093 1.00 89.44 92 LYS A CA 1
ATOM 761 C C . LYS A 1 92 ? 25.316 15.099 -36.941 1.00 89.44 92 LYS A C 1
ATOM 763 O O . LYS A 1 92 ? 25.572 13.923 -36.717 1.00 89.44 92 LYS A O 1
ATOM 768 N N . VAL A 1 93 ? 24.520 15.488 -37.932 1.00 90.56 93 VAL A N 1
ATOM 769 C CA . VAL A 1 93 ? 23.776 14.568 -38.805 1.00 90.56 93 VAL A CA 1
ATOM 770 C C . VAL A 1 93 ? 24.706 13.701 -39.643 1.00 90.56 93 VAL A C 1
ATOM 772 O O . VAL A 1 93 ? 24.480 12.498 -39.753 1.00 90.56 93 VAL A O 1
ATOM 775 N N . ARG A 1 94 ? 25.813 14.267 -40.135 1.00 92.56 94 ARG A N 1
ATOM 776 C CA . ARG A 1 94 ? 26.869 13.507 -40.809 1.00 92.56 94 ARG A CA 1
ATOM 777 C C . ARG A 1 94 ? 27.372 12.358 -39.936 1.00 92.56 94 ARG A C 1
ATOM 779 O O . ARG A 1 94 ? 27.428 11.233 -40.416 1.00 92.56 94 ARG A O 1
ATOM 786 N N . LYS A 1 95 ? 27.660 12.609 -38.652 1.00 92.62 95 LYS A N 1
ATOM 787 C CA . LYS A 1 95 ? 28.109 11.559 -37.718 1.00 92.62 95 LYS A CA 1
ATOM 788 C C . LYS A 1 95 ? 27.066 10.454 -37.534 1.00 92.62 95 LYS A C 1
ATOM 790 O O . LYS A 1 95 ? 27.433 9.285 -37.485 1.00 92.62 95 LYS A O 1
ATOM 795 N N . TRP A 1 96 ? 25.778 10.801 -37.468 1.00 92.69 96 TRP A N 1
ATOM 796 C CA . TRP A 1 96 ? 24.700 9.806 -37.410 1.00 92.69 96 TRP A CA 1
ATOM 797 C C . TRP A 1 96 ? 24.671 8.917 -38.657 1.00 92.69 96 TRP A C 1
ATOM 799 O O . TRP A 1 96 ? 24.569 7.695 -38.545 1.00 92.69 96 TRP A O 1
ATOM 809 N N . PHE A 1 97 ? 24.810 9.510 -39.842 1.00 91.50 97 PHE A N 1
ATOM 810 C CA . PHE A 1 97 ? 24.807 8.762 -41.101 1.00 91.50 97 PHE A CA 1
ATOM 811 C C . PHE A 1 97 ? 26.065 7.903 -41.263 1.00 91.50 97 PHE A C 1
ATOM 813 O O . PHE A 1 97 ? 25.970 6.750 -41.679 1.00 91.50 97 PHE A O 1
ATOM 820 N N . GLU A 1 98 ? 27.234 8.414 -40.867 1.00 91.12 98 GLU A N 1
ATOM 821 C CA . GLU A 1 98 ? 28.490 7.653 -40.812 1.00 91.12 98 GLU A CA 1
ATOM 822 C C . GLU A 1 98 ? 28.409 6.471 -39.833 1.00 91.12 98 GLU A C 1
ATOM 824 O O . GLU A 1 98 ? 28.969 5.408 -40.101 1.00 91.12 98 GLU A O 1
ATOM 829 N N . ALA A 1 99 ? 27.652 6.614 -38.741 1.00 89.50 99 ALA A N 1
ATOM 830 C CA . ALA A 1 99 ? 27.331 5.533 -37.809 1.00 89.50 99 ALA A CA 1
ATOM 831 C C . ALA A 1 99 ? 26.260 4.553 -38.339 1.00 89.50 99 ALA A C 1
ATOM 833 O O . ALA A 1 99 ? 25.861 3.623 -37.635 1.00 89.50 99 ALA A O 1
ATOM 834 N N . GLY A 1 100 ? 25.796 4.730 -39.581 1.00 88.94 100 GLY A N 1
ATOM 835 C CA . GLY A 1 100 ? 24.868 3.824 -40.255 1.00 88.94 100 GLY A CA 1
ATOM 836 C C . GLY A 1 100 ? 23.400 4.020 -39.878 1.00 88.94 100 GLY A C 1
ATOM 837 O O . GLY A 1 100 ? 22.607 3.092 -40.047 1.00 88.94 100 GLY A O 1
ATOM 838 N N . PHE A 1 101 ? 23.025 5.188 -39.349 1.00 89.94 101 PHE A N 1
ATOM 839 C CA . PHE A 1 101 ? 21.621 5.553 -39.169 1.00 89.94 101 PHE A CA 1
ATOM 840 C C . PHE A 1 101 ? 21.065 6.159 -40.455 1.00 89.94 101 PHE A C 1
ATOM 842 O O . PHE A 1 101 ? 21.691 7.001 -41.095 1.00 89.94 101 PHE A O 1
ATOM 849 N N . THR A 1 102 ? 19.870 5.722 -40.834 1.00 89.25 102 THR A N 1
ATOM 850 C CA . THR A 1 102 ? 19.090 6.373 -41.893 1.00 89.25 102 THR A CA 1
ATOM 851 C C . THR A 1 102 ? 18.525 7.707 -41.402 1.00 89.25 102 THR A C 1
ATOM 853 O O . THR A 1 102 ? 18.354 7.876 -40.193 1.00 89.25 102 THR A O 1
ATOM 856 N N . PRO A 1 103 ? 18.158 8.638 -42.302 1.00 83.69 103 PRO A N 1
ATOM 857 C CA . PRO A 1 103 ? 17.496 9.872 -41.901 1.00 83.69 103 PRO A CA 1
ATOM 858 C C . PRO A 1 103 ? 16.271 9.637 -41.009 1.00 83.69 103 PRO A C 1
ATOM 860 O O . PRO A 1 103 ? 16.094 10.319 -40.008 1.00 83.69 103 PRO A O 1
ATOM 863 N N . GLU A 1 104 ? 15.441 8.648 -41.330 1.00 85.38 104 GLU A N 1
ATOM 864 C CA . GLU A 1 104 ? 14.241 8.316 -40.558 1.00 85.38 104 GLU A CA 1
ATOM 865 C C . GLU A 1 104 ? 14.571 7.755 -39.168 1.00 85.38 104 GLU A C 1
ATOM 867 O O . GLU A 1 104 ? 13.864 8.046 -38.207 1.00 85.38 104 GLU A O 1
ATOM 872 N N . GLU A 1 105 ? 15.632 6.954 -39.031 1.00 86.81 105 GLU A N 1
ATOM 873 C CA . GLU A 1 105 ? 16.090 6.504 -37.713 1.00 86.81 105 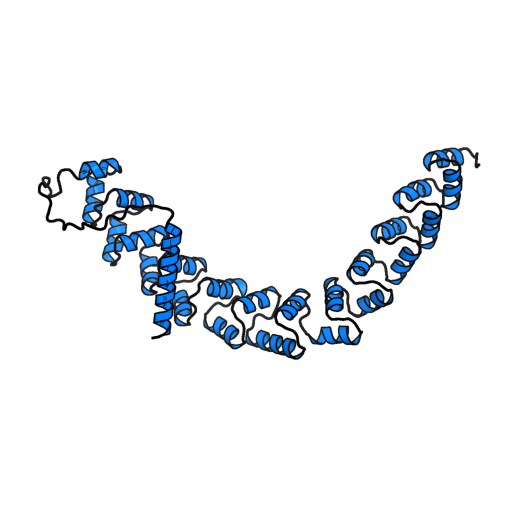GLU A CA 1
ATOM 874 C C . GLU A 1 105 ? 16.655 7.673 -36.903 1.00 86.81 105 GLU A C 1
ATOM 876 O O . GLU A 1 105 ? 16.287 7.830 -35.744 1.00 86.81 105 GLU A O 1
ATOM 881 N N . THR A 1 106 ? 17.517 8.498 -37.502 1.00 89.38 106 THR A N 1
ATOM 882 C CA . THR A 1 106 ? 18.116 9.674 -36.857 1.00 89.38 106 THR A CA 1
ATOM 883 C C . THR A 1 106 ? 17.051 10.607 -36.293 1.00 89.38 106 THR A C 1
ATOM 885 O O . THR A 1 106 ? 17.138 10.995 -35.134 1.00 89.38 106 THR A O 1
ATOM 888 N N . GLU A 1 107 ? 16.019 10.903 -37.082 1.00 87.38 107 GLU A N 1
ATOM 889 C CA . GLU A 1 107 ? 14.862 11.690 -36.654 1.00 87.38 107 GLU A CA 1
ATOM 890 C C . GLU A 1 107 ? 14.191 11.096 -35.421 1.00 87.38 107 GLU A C 1
ATOM 892 O O . GLU A 1 107 ? 14.079 11.771 -34.405 1.00 87.38 107 GLU A O 1
ATOM 897 N N . ARG A 1 108 ? 13.834 9.808 -35.468 1.00 87.44 108 ARG A N 1
ATOM 898 C CA . ARG A 1 108 ? 13.161 9.143 -34.347 1.00 87.44 108 ARG A CA 1
ATOM 899 C C . ARG A 1 108 ? 14.003 9.148 -33.076 1.00 87.44 108 ARG A C 1
ATOM 901 O O . ARG A 1 108 ? 13.456 9.319 -31.999 1.00 87.44 108 ARG A O 1
ATOM 908 N N . TRP A 1 109 ? 15.315 8.934 -33.157 1.00 90.25 109 TRP A N 1
ATOM 909 C CA . TRP A 1 109 ? 16.160 8.989 -31.958 1.00 90.25 109 TRP A CA 1
ATOM 910 C C . TRP A 1 109 ? 16.282 10.422 -31.413 1.00 90.25 109 TRP A C 1
ATOM 912 O O . TRP A 1 109 ? 16.226 10.611 -30.200 1.00 90.25 109 TRP A O 1
ATOM 922 N N . MET A 1 110 ? 16.378 11.433 -32.284 1.00 87.56 110 MET A N 1
ATOM 923 C CA . MET A 1 110 ? 16.420 12.843 -31.873 1.00 87.56 110 MET A CA 1
ATOM 924 C C . MET A 1 110 ? 15.105 13.330 -31.256 1.00 87.56 110 MET A C 1
ATOM 926 O O . MET A 1 110 ? 15.146 14.080 -30.287 1.00 87.56 110 MET A O 1
ATOM 930 N N . GLU A 1 111 ? 13.957 12.894 -31.780 1.00 88.44 111 GLU A N 1
ATOM 931 C CA . GLU A 1 111 ? 12.627 13.230 -31.248 1.00 88.44 111 GLU A CA 1
ATOM 932 C C . GLU A 1 111 ? 12.455 12.809 -29.783 1.00 88.44 111 GLU A C 1
ATOM 934 O O . GLU A 1 111 ? 11.783 13.494 -29.016 1.00 88.44 111 GLU A O 1
ATOM 939 N N . TRP A 1 112 ? 13.092 11.705 -29.388 1.00 87.94 112 TRP A N 1
ATOM 940 C CA . TRP A 1 112 ? 13.116 11.202 -28.011 1.00 87.94 112 TRP A CA 1
ATOM 941 C C . TRP A 1 112 ? 14.333 11.696 -27.208 1.00 87.94 112 TRP A C 1
ATOM 943 O O . TRP A 1 112 ? 14.651 11.157 -26.146 1.00 87.94 112 TRP A O 1
ATOM 953 N N . GLU A 1 113 ? 15.013 12.726 -27.718 1.00 89.56 113 GLU A N 1
ATOM 954 C CA . GLU A 1 113 ? 16.149 13.401 -27.088 1.00 89.56 113 GLU A CA 1
ATOM 955 C C . GLU A 1 113 ? 17.336 12.469 -26.787 1.00 89.56 113 GLU A C 1
ATOM 957 O O . GLU A 1 113 ? 17.999 12.598 -25.757 1.00 89.56 113 GLU A O 1
ATOM 962 N N . PHE A 1 114 ? 17.618 11.510 -27.674 1.00 90.19 114 PHE A N 1
ATOM 963 C CA . PHE A 1 114 ? 18.829 10.691 -27.588 1.00 90.19 114 PHE A CA 1
ATOM 964 C C . PHE A 1 114 ? 19.999 11.329 -28.335 1.00 90.19 114 PHE A C 1
ATOM 966 O O . PHE A 1 114 ? 19.855 11.823 -29.461 1.00 90.19 114 PHE A O 1
ATOM 973 N N . SER A 1 115 ? 21.194 11.254 -27.746 1.00 91.25 115 SER A N 1
ATOM 974 C CA . SER A 1 115 ? 22.429 11.526 -28.485 1.00 91.25 115 SER A CA 1
ATOM 975 C C . SER A 1 115 ? 22.785 10.370 -29.430 1.00 91.25 115 SER A C 1
ATOM 977 O O . SER A 1 115 ? 22.228 9.273 -29.347 1.00 91.25 115 SER A O 1
ATOM 979 N N . LEU A 1 116 ? 23.741 10.605 -30.338 1.00 91.00 116 LEU A N 1
ATOM 980 C CA . LEU A 1 116 ? 24.262 9.546 -31.210 1.00 91.00 116 LEU A CA 1
ATOM 981 C C . LEU A 1 116 ? 24.871 8.414 -30.381 1.00 91.00 116 LEU A C 1
ATOM 983 O O . LEU A 1 116 ? 24.637 7.243 -30.660 1.00 91.00 116 LEU A O 1
ATOM 987 N N . GLU A 1 117 ? 25.648 8.778 -29.366 1.00 91.12 117 GLU A N 1
ATOM 988 C CA . GLU A 1 117 ? 26.328 7.846 -28.478 1.00 91.12 117 GLU A CA 1
ATOM 989 C C . GLU A 1 117 ? 25.314 6.960 -27.751 1.00 91.12 117 GLU A C 1
ATOM 991 O O . GLU A 1 117 ? 25.414 5.739 -27.832 1.00 91.12 117 GLU A O 1
ATOM 996 N N . GLU A 1 118 ? 24.283 7.551 -27.141 1.00 90.88 118 GLU A N 1
ATOM 997 C CA . GLU A 1 118 ? 23.232 6.775 -26.478 1.00 90.88 118 GLU A CA 1
ATOM 998 C C . GLU A 1 118 ? 22.484 5.884 -27.477 1.00 90.88 118 GLU A C 1
ATOM 1000 O O . GLU A 1 118 ? 22.310 4.689 -27.241 1.00 90.88 118 GLU A O 1
ATOM 1005 N N . ALA A 1 119 ? 22.075 6.420 -28.630 1.00 91.19 119 ALA A N 1
ATOM 1006 C CA . ALA A 1 119 ? 21.370 5.637 -29.640 1.00 91.19 119 ALA A CA 1
ATOM 1007 C C . ALA A 1 119 ? 22.208 4.460 -30.158 1.00 91.19 119 ALA A C 1
ATOM 1009 O O . ALA A 1 119 ? 21.658 3.400 -30.450 1.00 91.19 119 ALA A O 1
ATOM 1010 N N . MET A 1 120 ? 23.531 4.603 -30.254 1.00 91.69 120 MET A N 1
ATOM 1011 C CA . MET A 1 120 ? 24.430 3.503 -30.613 1.00 91.69 120 MET A CA 1
ATOM 1012 C C . MET A 1 120 ? 24.493 2.409 -29.545 1.00 91.69 120 MET A C 1
ATOM 1014 O O . MET A 1 120 ? 24.701 1.248 -29.898 1.00 91.69 120 MET A O 1
ATOM 1018 N N . GLU A 1 121 ? 24.294 2.744 -28.272 1.00 91.25 121 GLU A N 1
ATOM 1019 C CA . GLU A 1 121 ? 24.243 1.762 -27.187 1.00 91.25 121 GLU A CA 1
ATOM 1020 C C . GLU A 1 121 ? 22.867 1.085 -27.075 1.00 91.25 121 GLU A C 1
ATOM 1022 O O . GLU A 1 121 ? 22.791 -0.118 -26.821 1.00 91.25 121 GLU A O 1
ATOM 1027 N N . TRP A 1 122 ? 21.778 1.819 -27.324 1.00 90.31 122 TRP A N 1
ATOM 1028 C CA . TRP A 1 122 ? 20.407 1.301 -27.235 1.00 90.31 122 TRP A CA 1
ATOM 1029 C C . TRP A 1 122 ? 19.943 0.557 -28.501 1.00 90.31 122 TRP A C 1
ATOM 1031 O O . TRP A 1 122 ? 19.219 -0.438 -28.405 1.00 90.31 122 TRP A O 1
ATOM 1041 N N . LYS A 1 123 ? 20.376 0.974 -29.701 1.00 86.69 123 LYS A N 1
ATOM 1042 C CA . LYS A 1 123 ? 19.981 0.364 -30.991 1.00 86.69 123 LYS A CA 1
ATOM 1043 C C . LYS A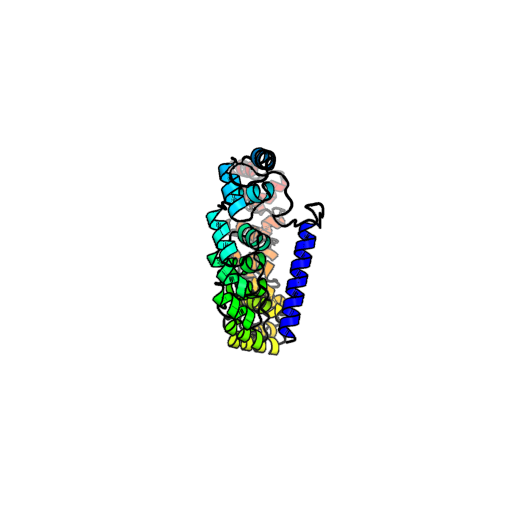 1 123 ? 20.266 -1.146 -31.084 1.00 86.69 123 LYS A C 1
ATOM 1045 O O . LYS A 1 123 ? 19.392 -1.863 -31.579 1.00 86.69 123 LYS A O 1
ATOM 1050 N N . PRO A 1 124 ? 21.415 -1.680 -30.621 1.00 88.19 124 PRO A N 1
ATOM 1051 C CA . PRO A 1 124 ? 21.694 -3.119 -30.646 1.00 88.19 124 PRO A CA 1
ATOM 1052 C C . PRO A 1 124 ? 20.682 -3.967 -29.869 1.00 88.19 124 PRO A C 1
ATOM 1054 O O . PRO A 1 124 ? 20.490 -5.138 -30.199 1.00 88.19 124 PRO A O 1
ATOM 1057 N N . LEU A 1 125 ? 19.991 -3.381 -28.886 1.00 83.19 125 LEU A N 1
ATOM 1058 C CA . LEU A 1 125 ? 18.943 -4.060 -28.123 1.00 83.19 125 LEU A CA 1
ATOM 1059 C C . LEU A 1 125 ? 17.646 -4.230 -28.920 1.00 83.19 125 LEU A C 1
ATOM 1061 O O . LEU A 1 125 ? 16.718 -4.874 -28.434 1.00 83.19 125 LEU A O 1
ATOM 1065 N N . VAL A 1 126 ? 17.587 -3.721 -30.158 1.00 77.31 126 VAL A N 1
ATOM 1066 C CA . VAL A 1 126 ? 16.414 -3.771 -31.046 1.00 77.31 126 VAL A CA 1
ATOM 1067 C C . VAL A 1 126 ? 15.193 -3.120 -30.387 1.00 77.31 126 VAL A C 1
ATOM 1069 O O . VAL A 1 126 ? 14.055 -3.542 -30.583 1.00 77.31 126 VAL A O 1
ATOM 1072 N N . LEU A 1 127 ? 15.448 -2.101 -29.567 1.00 74.06 127 LEU A N 1
ATOM 1073 C CA . LEU A 1 127 ? 14.421 -1.255 -28.986 1.00 74.06 127 LEU A CA 1
ATOM 1074 C C . LEU A 1 127 ? 14.209 -0.056 -29.905 1.00 74.06 127 LEU A C 1
ATOM 1076 O O . LEU A 1 127 ? 15.164 0.530 -30.421 1.00 74.06 127 LEU A O 1
ATOM 1080 N N . TYR A 1 128 ? 12.949 0.306 -30.111 1.00 82.88 128 TYR A N 1
ATOM 1081 C CA . TYR A 1 128 ? 12.621 1.592 -30.709 1.00 82.88 128 TYR A CA 1
ATOM 1082 C C . TYR A 1 128 ? 12.906 2.715 -29.694 1.00 82.88 128 TYR A C 1
ATOM 1084 O O . TYR A 1 128 ? 12.870 2.449 -28.491 1.00 82.88 128 TYR A O 1
ATOM 1092 N N . PRO A 1 129 ? 13.166 3.960 -30.138 1.00 85.69 129 PRO A N 1
ATOM 1093 C CA . PRO A 1 129 ? 13.559 5.054 -29.243 1.00 85.69 129 PRO A CA 1
ATOM 1094 C C . PRO A 1 129 ? 12.579 5.307 -28.092 1.00 85.69 129 PRO A C 1
ATOM 1096 O O . PRO A 1 129 ? 13.020 5.523 -26.971 1.00 85.69 129 PRO A O 1
ATOM 1099 N N . GLY A 1 130 ? 11.267 5.192 -28.330 1.00 84.25 130 GLY A N 1
ATOM 1100 C CA . GLY A 1 130 ? 10.252 5.328 -27.278 1.00 84.25 130 GLY A CA 1
ATOM 1101 C C . GLY A 1 130 ? 10.339 4.242 -26.202 1.00 84.25 130 GLY A C 1
ATOM 1102 O O . GLY A 1 130 ? 10.212 4.534 -25.019 1.00 84.25 130 GLY A O 1
ATOM 1103 N N . VAL A 1 131 ? 10.650 3.000 -26.583 1.00 84.94 131 VAL A N 1
ATOM 1104 C CA . VAL A 1 131 ? 10.880 1.916 -25.617 1.00 84.94 131 VAL A CA 1
ATOM 1105 C C . VAL A 1 131 ? 12.195 2.149 -24.874 1.00 84.94 131 VAL A C 1
ATOM 1107 O O . VAL A 1 131 ? 12.215 2.138 -23.649 1.00 84.94 131 VAL A O 1
ATOM 1110 N N . ALA A 1 132 ? 13.286 2.452 -25.584 1.00 89.69 132 ALA A N 1
ATOM 1111 C CA . ALA A 1 132 ? 14.568 2.794 -24.959 1.00 89.69 132 ALA A CA 1
ATOM 1112 C C . ALA A 1 132 ? 14.435 3.964 -23.965 1.00 89.69 132 ALA A C 1
ATOM 1114 O O . ALA A 1 132 ? 15.053 3.943 -22.903 1.00 89.69 132 ALA A O 1
ATOM 1115 N N . PHE A 1 133 ? 13.585 4.948 -24.275 1.00 89.38 133 PHE A N 1
ATOM 1116 C CA . PHE A 1 133 ? 13.244 6.048 -23.380 1.00 89.38 133 PHE A CA 1
ATOM 1117 C C . PHE A 1 133 ? 12.612 5.543 -22.080 1.00 89.38 133 PHE A C 1
ATOM 1119 O O . PHE A 1 133 ? 13.049 5.946 -21.011 1.00 89.38 133 PHE A O 1
ATOM 1126 N N . GLN A 1 134 ? 11.647 4.620 -22.139 1.00 90.12 134 GLN A N 1
ATOM 1127 C CA . GLN A 1 134 ? 11.032 4.047 -20.934 1.00 90.12 134 GLN A CA 1
ATOM 1128 C C . GLN A 1 134 ? 12.061 3.347 -20.036 1.00 90.12 134 GLN A C 1
ATOM 1130 O O . GLN A 1 134 ? 12.082 3.587 -18.830 1.00 90.12 134 GLN A O 1
ATOM 1135 N N . TRP A 1 135 ? 12.954 2.536 -20.614 1.00 92.88 135 TRP A N 1
ATOM 1136 C CA . TRP A 1 135 ? 14.044 1.892 -19.871 1.00 92.88 135 TRP A CA 1
ATOM 1137 C C . TRP A 1 135 ? 15.014 2.919 -19.261 1.00 92.88 135 TRP A C 1
ATOM 1139 O O . TRP A 1 135 ? 15.431 2.763 -18.111 1.00 92.88 135 TRP A O 1
ATOM 1149 N N . ARG A 1 136 ? 15.324 3.996 -19.995 1.00 93.31 136 ARG A N 1
ATOM 1150 C CA . ARG A 1 136 ? 16.134 5.124 -19.509 1.00 93.31 136 ARG A CA 1
ATOM 1151 C C . ARG A 1 136 ? 15.461 5.857 -18.344 1.00 93.31 136 ARG A C 1
ATOM 1153 O O . ARG A 1 136 ? 16.137 6.152 -17.367 1.00 93.31 136 ARG A O 1
ATOM 1160 N N . GLU A 1 137 ? 14.152 6.100 -18.408 1.00 92.81 137 GLU A N 1
ATOM 1161 C CA . GLU A 1 137 ? 13.377 6.774 -17.350 1.00 92.81 137 GLU A CA 1
ATOM 1162 C C . GLU A 1 137 ? 13.268 5.943 -16.066 1.00 92.81 137 GLU A C 1
ATOM 1164 O O . GLU A 1 137 ? 13.196 6.498 -14.973 1.00 92.81 137 GLU A O 1
ATOM 1169 N N . ILE A 1 138 ? 13.311 4.609 -16.167 1.00 92.62 138 ILE A N 1
ATOM 1170 C CA . ILE A 1 138 ? 13.455 3.724 -14.993 1.00 92.62 138 ILE A CA 1
ATOM 1171 C C . ILE A 1 138 ? 14.839 3.911 -14.332 1.00 92.62 138 ILE A C 1
ATOM 1173 O O . ILE A 1 138 ? 15.041 3.542 -13.176 1.00 92.62 138 ILE A O 1
ATOM 1177 N N . GLY A 1 139 ? 15.795 4.518 -15.041 1.00 93.50 139 GLY A N 1
ATOM 1178 C CA . GLY A 1 139 ? 17.168 4.737 -14.593 1.00 93.50 139 GLY A CA 1
ATOM 1179 C C . GLY A 1 139 ? 18.120 3.608 -14.980 1.00 93.50 139 GLY A C 1
ATOM 1180 O O . GLY A 1 139 ? 19.200 3.505 -14.401 1.00 93.50 139 GLY A O 1
ATOM 1181 N N . LEU A 1 140 ? 17.733 2.751 -15.933 1.00 94.31 140 LEU A N 1
ATOM 1182 C CA . LEU A 1 140 ? 18.559 1.637 -16.389 1.00 94.31 140 LEU A CA 1
ATOM 1183 C C . LEU A 1 140 ? 19.470 2.054 -17.542 1.00 94.31 140 LEU A C 1
ATOM 1185 O O . LEU A 1 140 ? 19.057 2.713 -18.495 1.00 94.31 140 LEU A O 1
ATOM 1189 N N . THR A 1 141 ? 20.717 1.596 -17.484 1.00 93.94 141 THR A N 1
ATOM 1190 C CA . THR A 1 141 ? 21.640 1.663 -18.623 1.00 93.94 141 THR A CA 1
ATOM 1191 C C . THR A 1 141 ? 21.261 0.632 -19.699 1.00 93.94 141 THR A C 1
ATOM 1193 O O . THR A 1 141 ? 20.633 -0.382 -19.374 1.00 93.94 141 THR A O 1
ATOM 1196 N N . PRO A 1 142 ? 21.702 0.797 -20.965 1.00 92.25 142 PRO A N 1
ATOM 1197 C CA . PRO A 1 142 ? 21.498 -0.209 -22.013 1.00 92.25 142 PRO A CA 1
ATOM 1198 C C . PRO A 1 142 ? 21.951 -1.611 -21.588 1.00 92.25 142 PRO A C 1
ATOM 1200 O O . PRO A 1 142 ? 21.261 -2.600 -21.818 1.00 92.25 142 PRO A O 1
ATOM 1203 N N . TYR A 1 143 ? 23.092 -1.704 -20.903 1.00 92.12 143 TYR A N 1
ATOM 1204 C CA . TYR A 1 143 ? 23.623 -2.974 -20.411 1.00 92.12 143 TYR A CA 1
ATOM 1205 C C . TYR A 1 143 ? 22.730 -3.622 -19.342 1.00 92.12 143 TYR A C 1
ATOM 1207 O O . TYR A 1 143 ? 22.572 -4.843 -19.310 1.00 92.12 143 TYR A O 1
ATOM 1215 N N . GLU A 1 144 ? 22.138 -2.836 -18.445 1.00 94.81 144 GLU A N 1
ATOM 1216 C CA . GLU A 1 144 ? 21.214 -3.363 -17.439 1.00 94.81 144 GLU A CA 1
ATOM 1217 C C . GLU A 1 144 ? 19.876 -3.752 -18.064 1.00 94.81 144 GLU A C 1
ATOM 1219 O O . GLU A 1 144 ? 19.394 -4.856 -17.802 1.00 94.81 144 GLU A O 1
ATOM 1224 N N . ALA A 1 145 ? 19.328 -2.915 -18.948 1.00 94.00 145 ALA A N 1
ATOM 1225 C CA . ALA A 1 145 ? 18.137 -3.233 -19.731 1.00 94.00 145 ALA A CA 1
ATOM 1226 C C . ALA A 1 145 ? 18.327 -4.538 -20.521 1.00 94.00 145 ALA A C 1
ATOM 1228 O O . ALA A 1 145 ? 17.478 -5.427 -20.483 1.00 94.00 145 ALA A O 1
ATOM 1229 N N . GLU A 1 146 ? 19.493 -4.730 -21.146 1.00 93.19 146 GLU A N 1
ATOM 1230 C CA . GLU A 1 146 ? 19.839 -5.972 -21.836 1.00 93.19 146 GLU A CA 1
ATOM 1231 C C . GLU A 1 146 ? 19.748 -7.200 -20.919 1.00 93.19 146 GLU A C 1
ATOM 1233 O O . GLU A 1 146 ? 19.244 -8.247 -21.335 1.00 93.19 146 GLU A O 1
ATOM 1238 N N . LYS A 1 147 ? 20.207 -7.104 -19.665 1.00 95.94 147 LYS A N 1
ATOM 1239 C CA . LYS A 1 147 ? 20.102 -8.217 -18.708 1.00 95.94 147 LYS A CA 1
ATOM 1240 C C . LYS A 1 147 ? 18.649 -8.577 -18.426 1.00 95.94 147 LYS A C 1
ATOM 1242 O O . LYS A 1 147 ? 18.329 -9.768 -18.422 1.00 95.94 147 LYS A O 1
ATOM 1247 N N . TRP A 1 148 ? 17.792 -7.584 -18.197 1.00 95.94 148 TRP A N 1
ATOM 1248 C CA . TRP A 1 148 ? 16.361 -7.792 -17.968 1.00 95.94 148 TRP A CA 1
ATOM 1249 C C . TRP A 1 148 ? 15.690 -8.432 -19.192 1.00 95.94 148 TRP A C 1
ATOM 1251 O O . TRP A 1 148 ? 15.086 -9.504 -19.072 1.00 95.94 148 TRP A O 1
ATOM 1261 N N . LEU A 1 149 ? 15.939 -7.887 -20.386 1.00 92.19 149 LEU A N 1
ATOM 1262 C CA . LEU A 1 149 ? 15.444 -8.425 -21.656 1.00 92.19 149 LEU A CA 1
ATOM 1263 C C . LEU A 1 149 ? 15.898 -9.874 -21.890 1.00 92.19 149 LEU A C 1
ATOM 1265 O O . LEU A 1 149 ? 15.094 -10.750 -22.217 1.00 92.19 149 LEU A O 1
ATOM 1269 N N . ASN A 1 150 ? 17.185 -10.166 -21.681 1.00 92.56 150 ASN A N 1
ATOM 1270 C CA . ASN A 1 150 ? 17.744 -11.513 -21.834 1.00 92.56 150 ASN A CA 1
ATOM 1271 C C . ASN A 1 150 ? 17.207 -12.490 -20.783 1.00 92.56 150 ASN A C 1
ATOM 1273 O O . ASN A 1 150 ? 17.070 -13.691 -21.046 1.00 92.56 150 ASN A O 1
ATOM 1277 N N . ALA A 1 151 ? 16.870 -11.991 -19.596 1.00 94.06 151 ALA A N 1
ATOM 1278 C CA . ALA A 1 151 ? 16.213 -12.771 -18.565 1.00 94.06 151 ALA A CA 1
ATOM 1279 C C . ALA A 1 151 ? 14.732 -13.050 -18.867 1.00 94.06 151 ALA A C 1
ATOM 1281 O O . ALA A 1 151 ? 14.192 -13.989 -18.270 1.00 94.06 151 ALA A O 1
ATOM 1282 N N . GLY A 1 152 ? 14.145 -12.342 -19.837 1.00 93.44 152 GLY A N 1
ATOM 1283 C CA . GLY A 1 152 ? 12.775 -12.509 -20.314 1.00 93.44 152 GLY A CA 1
ATOM 1284 C C . GLY A 1 152 ? 11.783 -11.484 -19.771 1.00 93.44 152 GLY A C 1
ATOM 1285 O O . GLY A 1 152 ? 10.592 -11.736 -19.903 1.00 93.44 152 GLY A O 1
ATOM 1286 N N . PHE A 1 153 ? 12.270 -10.395 -19.174 1.00 94.25 153 PHE A N 1
ATOM 1287 C CA . PHE A 1 153 ? 11.475 -9.252 -18.737 1.00 94.25 153 PHE A CA 1
ATOM 1288 C C . PHE A 1 153 ? 11.558 -8.181 -19.819 1.00 94.25 153 PHE A C 1
ATOM 1290 O O . PHE A 1 153 ? 12.565 -7.487 -19.941 1.00 94.25 153 PHE A O 1
ATOM 1297 N N . ASP A 1 154 ? 10.544 -8.146 -20.672 1.00 89.44 154 ASP A N 1
ATOM 1298 C CA . ASP A 1 154 ? 10.438 -7.242 -21.817 1.00 89.44 154 ASP A CA 1
ATOM 1299 C C . ASP A 1 154 ? 9.256 -6.279 -21.702 1.00 89.44 154 ASP A C 1
ATOM 1301 O O . ASP A 1 154 ? 8.878 -5.680 -22.698 1.00 89.44 154 ASP A O 1
ATOM 1305 N N . ASP A 1 155 ? 8.686 -6.174 -20.505 1.00 90.81 155 ASP A N 1
ATOM 1306 C CA . ASP A 1 155 ? 7.651 -5.220 -20.134 1.00 90.81 155 ASP A CA 1
ATOM 1307 C C . ASP A 1 155 ? 8.265 -4.212 -19.151 1.00 90.81 155 ASP A C 1
ATOM 1309 O O . ASP A 1 155 ? 8.757 -4.569 -18.077 1.00 90.81 155 ASP A O 1
ATOM 1313 N N . GLU A 1 156 ? 8.300 -2.952 -19.563 1.00 91.12 156 GLU A N 1
ATOM 1314 C CA . GLU A 1 156 ? 8.927 -1.847 -18.847 1.00 91.12 156 GLU A CA 1
ATOM 1315 C C . GLU A 1 156 ? 8.183 -1.514 -17.557 1.00 91.12 156 GLU A C 1
ATOM 1317 O O . GLU A 1 156 ? 8.803 -1.097 -16.581 1.00 91.12 156 GLU A O 1
ATOM 1322 N N . GLU A 1 157 ? 6.862 -1.695 -17.540 1.00 90.31 157 GLU A N 1
ATOM 1323 C CA . GLU A 1 157 ? 6.038 -1.467 -16.358 1.00 90.31 157 GLU A CA 1
ATOM 1324 C C . GLU A 1 157 ? 6.332 -2.532 -15.304 1.00 90.31 157 GLU A C 1
ATOM 1326 O O . GLU A 1 157 ? 6.630 -2.187 -14.162 1.00 90.31 157 GLU A O 1
ATOM 1331 N N . GLU A 1 158 ? 6.389 -3.808 -15.703 1.00 95.25 158 GLU A N 1
ATOM 1332 C CA . GLU A 1 158 ? 6.799 -4.895 -14.805 1.00 95.25 158 GLU A CA 1
ATOM 1333 C C . GLU A 1 158 ? 8.177 -4.614 -14.181 1.00 95.25 158 GLU A C 1
ATOM 1335 O O . GLU A 1 158 ? 8.367 -4.753 -12.971 1.00 95.25 158 GLU A O 1
ATOM 1340 N N . VAL A 1 159 ? 9.153 -4.211 -14.997 1.00 96.44 159 VAL A N 1
ATOM 1341 C CA . VAL A 1 159 ? 10.518 -3.936 -14.523 1.00 96.44 159 VAL A CA 1
ATOM 1342 C C . VAL A 1 159 ? 10.561 -2.713 -13.610 1.00 96.44 159 VAL A C 1
ATOM 1344 O O . VAL A 1 159 ? 11.273 -2.731 -12.602 1.00 96.44 159 VAL A O 1
ATOM 1347 N N . ARG A 1 160 ? 9.787 -1.670 -13.925 1.00 94.94 160 ARG A N 1
ATOM 1348 C CA . ARG A 1 160 ? 9.652 -0.482 -13.078 1.00 94.94 160 ARG A CA 1
ATOM 1349 C C . ARG A 1 160 ? 9.116 -0.849 -11.700 1.00 94.94 160 ARG A C 1
ATOM 1351 O O . ARG A 1 160 ? 9.710 -0.434 -10.714 1.00 94.94 160 ARG A O 1
ATOM 1358 N N . GLU A 1 161 ? 8.061 -1.652 -11.621 1.00 95.31 161 GLU A N 1
ATOM 1359 C CA . GLU A 1 161 ? 7.476 -2.089 -10.347 1.00 95.31 161 GLU A CA 1
ATOM 1360 C C . GLU A 1 161 ? 8.468 -2.909 -9.513 1.00 95.31 161 GLU A C 1
ATOM 1362 O O . GLU A 1 161 ? 8.683 -2.629 -8.328 1.00 95.31 161 GLU A O 1
ATOM 1367 N N . TRP A 1 162 ? 9.159 -3.868 -10.146 1.00 97.38 162 TRP A N 1
ATOM 1368 C CA . TRP A 1 162 ? 10.214 -4.635 -9.482 1.00 97.38 162 TRP A CA 1
ATOM 1369 C C . TRP A 1 162 ? 11.282 -3.723 -8.869 1.00 97.38 162 TRP A C 1
ATOM 1371 O O . TRP A 1 162 ? 11.678 -3.934 -7.723 1.00 97.38 162 TRP A O 1
ATOM 1381 N N . ILE A 1 163 ? 11.742 -2.709 -9.601 1.00 96.50 163 ILE A N 1
ATOM 1382 C CA . ILE A 1 163 ? 12.826 -1.827 -9.154 1.00 96.50 163 ILE A CA 1
ATOM 1383 C C . ILE A 1 163 ? 12.343 -0.800 -8.130 1.00 96.50 163 ILE A C 1
ATOM 1385 O O . ILE A 1 163 ? 12.971 -0.640 -7.083 1.00 96.50 163 ILE A O 1
ATOM 1389 N N . SER A 1 164 ? 11.270 -0.079 -8.439 1.00 93.94 164 SER A N 1
ATOM 1390 C CA . SER A 1 164 ? 10.855 1.116 -7.705 1.00 93.94 164 SER A CA 1
ATOM 1391 C C . SER A 1 164 ? 10.019 0.806 -6.470 1.00 93.94 164 SER A C 1
ATOM 1393 O O . SER A 1 164 ? 10.165 1.516 -5.478 1.00 93.94 164 SER A O 1
ATOM 1395 N N . VAL A 1 165 ? 9.184 -0.237 -6.510 1.00 93.81 165 VAL A N 1
ATOM 1396 C CA . VAL A 1 165 ? 8.292 -0.591 -5.395 1.00 93.81 165 VAL A CA 1
ATOM 1397 C C . VAL A 1 165 ? 8.877 -1.740 -4.588 1.00 93.81 165 VAL A C 1
ATOM 1399 O O . VAL A 1 165 ? 9.122 -1.606 -3.391 1.00 93.81 165 VAL A O 1
ATOM 1402 N N . VAL A 1 166 ? 9.196 -2.856 -5.249 1.00 96.25 166 VAL A N 1
ATOM 1403 C CA . VAL A 1 166 ? 9.729 -4.041 -4.554 1.00 96.25 166 VAL A CA 1
ATOM 1404 C C . VAL A 1 166 ? 11.197 -3.841 -4.144 1.00 96.25 166 VAL A C 1
ATOM 1406 O O . VAL A 1 166 ? 11.667 -4.442 -3.180 1.00 96.25 166 VAL A O 1
ATOM 1409 N N . GLY A 1 167 ? 11.952 -2.981 -4.835 1.00 95.31 167 GLY A N 1
ATOM 1410 C CA . GLY A 1 167 ? 13.372 -2.736 -4.547 1.00 95.31 167 GLY A CA 1
ATOM 1411 C C . GLY A 1 167 ? 14.325 -3.792 -5.126 1.00 95.31 167 GLY A C 1
ATOM 1412 O O . GLY A 1 167 ? 15.483 -3.896 -4.706 1.00 95.31 167 GLY A O 1
ATOM 1413 N N . VAL A 1 168 ? 13.858 -4.584 -6.092 1.00 96.50 168 VAL A N 1
ATOM 1414 C CA . VAL A 1 168 ? 14.626 -5.606 -6.808 1.00 96.50 168 VAL A CA 1
ATOM 1415 C C . VAL A 1 168 ? 15.486 -4.953 -7.885 1.00 96.50 168 VAL A C 1
ATOM 1417 O O . VAL A 1 168 ? 14.987 -4.381 -8.845 1.00 96.50 168 VAL A O 1
ATOM 1420 N N . LYS A 1 169 ? 16.808 -5.083 -7.765 1.00 92.00 169 LYS A N 1
ATOM 1421 C CA . LYS A 1 169 ? 17.763 -4.362 -8.627 1.00 92.00 169 LYS A CA 1
ATOM 1422 C C . LYS A 1 169 ? 18.169 -5.109 -9.893 1.00 92.00 169 LYS A C 1
ATOM 1424 O O . LYS A 1 169 ? 18.833 -4.540 -10.756 1.00 92.00 169 LYS A O 1
ATOM 1429 N N . ASP A 1 170 ? 17.832 -6.388 -9.993 1.00 96.06 170 ASP A N 1
ATOM 1430 C CA . ASP A 1 170 ? 18.265 -7.239 -11.091 1.00 96.06 170 ASP A CA 1
ATOM 1431 C C . ASP A 1 170 ? 17.225 -8.325 -11.413 1.00 96.06 170 ASP A C 1
ATOM 1433 O O . ASP A 1 170 ? 16.405 -8.696 -10.565 1.00 96.06 170 ASP A O 1
ATOM 1437 N N . PRO A 1 171 ? 17.258 -8.884 -12.634 1.00 97.31 171 PRO A N 1
ATOM 1438 C CA . PRO A 1 171 ? 16.271 -9.874 -13.048 1.00 97.31 171 PRO A CA 1
ATOM 1439 C C . PRO A 1 171 ? 16.362 -11.212 -12.302 1.00 97.31 171 PRO A C 1
ATOM 1441 O O . PRO A 1 171 ? 15.450 -12.034 -12.419 1.00 97.31 171 PRO A O 1
ATOM 1444 N N . GLN A 1 172 ? 17.459 -11.495 -11.591 1.00 97.19 172 GLN A N 1
ATOM 1445 C CA . GLN A 1 172 ? 17.567 -12.715 -10.798 1.00 97.19 172 GLN A CA 1
ATOM 1446 C C . GLN A 1 172 ? 16.730 -12.588 -9.525 1.00 97.19 172 GLN A C 1
ATOM 1448 O O . GLN A 1 172 ? 15.998 -13.524 -9.212 1.00 97.19 172 GLN A O 1
ATOM 1453 N N . GLY A 1 173 ? 16.743 -11.425 -8.870 1.00 96.88 173 GLY A N 1
ATOM 1454 C CA . GLY A 1 173 ? 15.852 -11.144 -7.744 1.00 96.88 173 GLY A CA 1
ATOM 1455 C C . GLY A 1 173 ? 14.370 -11.233 -8.133 1.00 96.88 173 GLY A C 1
ATOM 1456 O O . GLY A 1 173 ? 13.586 -11.872 -7.435 1.00 96.88 173 GLY A O 1
ATOM 1457 N N . ALA A 1 174 ? 13.987 -10.716 -9.307 1.00 97.81 174 ALA A N 1
ATOM 1458 C CA . ALA A 1 174 ? 12.605 -10.819 -9.795 1.00 97.81 174 ALA A CA 1
ATOM 1459 C C . ALA A 1 174 ? 12.207 -12.285 -10.044 1.00 97.81 174 ALA A C 1
ATOM 1461 O O . ALA A 1 174 ? 11.114 -12.731 -9.692 1.00 97.81 174 ALA A O 1
ATOM 1462 N N . LYS A 1 175 ? 13.128 -13.094 -10.584 1.00 97.94 175 LYS A N 1
ATOM 1463 C CA . LYS A 1 175 ? 12.920 -14.542 -10.747 1.00 97.94 175 LYS A CA 1
ATOM 1464 C C . LYS A 1 175 ? 12.764 -15.282 -9.425 1.00 97.94 175 LYS A C 1
ATOM 1466 O O . LYS A 1 175 ? 12.091 -16.311 -9.408 1.00 97.94 175 LYS A O 1
ATOM 1471 N N . GLU A 1 176 ? 13.387 -14.812 -8.349 1.00 98.06 176 GLU A N 1
ATOM 1472 C CA . GLU A 1 176 ? 13.225 -15.408 -7.022 1.00 98.06 176 GLU A CA 1
ATOM 1473 C C . GLU A 1 176 ? 11.820 -15.163 -6.471 1.00 98.06 176 GLU A C 1
ATOM 1475 O O . GLU A 1 176 ? 11.174 -16.123 -6.057 1.00 98.06 176 GLU A O 1
ATOM 1480 N N . TRP A 1 177 ? 11.291 -13.943 -6.587 1.00 98.12 177 TRP A N 1
ATOM 1481 C CA . TRP A 1 177 ? 9.888 -13.652 -6.267 1.00 98.12 177 TRP A CA 1
ATOM 1482 C C . TRP A 1 177 ? 8.906 -14.491 -7.091 1.00 98.12 177 TRP A C 1
ATOM 1484 O O . TRP A 1 177 ? 8.014 -15.139 -6.538 1.00 98.12 177 TRP A O 1
ATOM 1494 N N . ILE A 1 178 ? 9.121 -14.572 -8.408 1.00 97.31 178 ILE A N 1
ATOM 1495 C CA . ILE A 1 178 ? 8.290 -15.395 -9.301 1.00 97.31 178 ILE A CA 1
ATOM 1496 C C . ILE A 1 178 ? 8.342 -16.872 -8.909 1.00 97.31 178 ILE A C 1
ATOM 1498 O O . ILE A 1 178 ? 7.321 -17.562 -8.936 1.00 97.31 178 ILE A O 1
ATOM 1502 N N . LYS A 1 179 ? 9.518 -17.376 -8.524 1.00 97.25 179 LYS A N 1
ATOM 1503 C CA . LYS A 1 179 ? 9.689 -18.760 -8.072 1.00 97.25 179 LYS A CA 1
ATOM 1504 C C . LYS A 1 179 ? 8.892 -19.048 -6.797 1.00 97.25 179 LYS A C 1
ATOM 1506 O O . LYS A 1 179 ? 8.353 -20.146 -6.674 1.00 97.25 179 LYS A O 1
ATOM 1511 N N . GLU A 1 180 ? 8.802 -18.084 -5.887 1.00 97.19 180 GLU A N 1
ATOM 1512 C CA . GLU A 1 180 ? 8.007 -18.192 -4.656 1.00 97.19 180 GLU A CA 1
ATOM 1513 C C . GLU A 1 180 ? 6.504 -17.948 -4.889 1.00 97.19 180 GLU A C 1
ATOM 1515 O O . GLU A 1 180 ? 5.692 -18.117 -3.980 1.00 97.19 180 GLU A O 1
ATOM 1520 N N . GLY A 1 181 ? 6.109 -17.664 -6.135 1.00 95.12 181 GLY A N 1
ATOM 1521 C CA . GLY A 1 181 ? 4.716 -17.586 -6.570 1.00 95.12 181 GLY A CA 1
ATOM 1522 C C . GLY A 1 181 ? 4.138 -16.174 -6.597 1.00 95.12 181 GLY A C 1
ATOM 1523 O O . GLY A 1 181 ? 2.917 -16.038 -6.685 1.00 95.12 181 GLY A O 1
ATOM 1524 N N . PHE A 1 182 ? 4.983 -15.144 -6.538 1.00 97.19 182 PHE A N 1
ATOM 1525 C CA . PHE A 1 182 ? 4.569 -13.749 -6.648 1.00 97.19 182 PHE A CA 1
ATOM 1526 C C . PHE A 1 182 ? 4.720 -13.251 -8.088 1.00 97.19 182 PHE A C 1
ATOM 1528 O O . PHE A 1 182 ? 5.781 -13.368 -8.697 1.00 97.19 182 PHE A O 1
ATOM 1535 N N . SER A 1 183 ? 3.655 -12.665 -8.634 1.00 95.81 183 SER A N 1
ATOM 1536 C CA . SER A 1 183 ? 3.795 -11.744 -9.770 1.00 95.81 183 SER A CA 1
ATOM 1537 C C . SER A 1 183 ? 4.387 -10.414 -9.290 1.00 95.81 183 SER A C 1
ATOM 1539 O O . SER A 1 183 ? 4.402 -10.162 -8.085 1.00 95.81 183 SER A O 1
ATOM 1541 N N . PHE A 1 184 ? 4.833 -9.554 -10.210 1.00 94.12 184 PHE A N 1
ATOM 1542 C CA . PHE A 1 184 ? 5.337 -8.222 -9.848 1.00 94.12 184 PHE A CA 1
ATOM 1543 C C . PHE A 1 184 ? 4.304 -7.420 -9.051 1.00 94.12 184 PHE A C 1
ATOM 1545 O O . PHE A 1 184 ? 4.638 -6.862 -8.014 1.00 94.12 184 PHE A O 1
ATOM 1552 N N . TRP A 1 185 ? 3.032 -7.477 -9.459 1.00 94.12 185 TRP A N 1
ATOM 1553 C CA . TRP A 1 185 ? 1.941 -6.791 -8.772 1.00 94.12 185 TRP A CA 1
ATOM 1554 C C . TRP A 1 185 ? 1.698 -7.347 -7.364 1.00 94.12 185 TRP A C 1
ATOM 1556 O O . TRP A 1 185 ? 1.580 -6.590 -6.412 1.00 94.12 185 TRP A O 1
ATOM 1566 N N . MET A 1 186 ? 1.719 -8.675 -7.194 1.00 95.94 186 MET A N 1
ATOM 1567 C CA . MET A 1 186 ? 1.594 -9.275 -5.858 1.00 95.94 186 MET A CA 1
ATOM 1568 C C . MET A 1 186 ? 2.780 -8.932 -4.952 1.00 95.94 186 MET A C 1
ATOM 1570 O O . MET A 1 186 ? 2.597 -8.743 -3.756 1.00 95.94 186 MET A O 1
ATOM 1574 N N . ALA A 1 187 ? 4.003 -8.909 -5.484 1.00 97.31 187 ALA A N 1
ATOM 1575 C CA . ALA A 1 187 ? 5.175 -8.548 -4.692 1.00 97.31 187 ALA A CA 1
ATOM 1576 C C . ALA A 1 187 ? 5.140 -7.068 -4.285 1.00 97.31 187 ALA A C 1
ATOM 1578 O O . ALA A 1 187 ? 5.465 -6.754 -3.144 1.00 97.31 187 ALA A O 1
ATOM 1579 N N . ALA A 1 188 ? 4.707 -6.186 -5.191 1.00 95.94 188 ALA A N 1
ATOM 1580 C CA . ALA A 1 188 ? 4.496 -4.770 -4.912 1.00 95.94 188 ALA A CA 1
ATOM 1581 C C . ALA A 1 188 ? 3.468 -4.576 -3.789 1.00 95.94 188 ALA A C 1
ATOM 1583 O O . ALA A 1 188 ? 3.819 -4.024 -2.749 1.00 95.94 188 ALA A O 1
ATOM 1584 N N . GLU A 1 189 ? 2.260 -5.141 -3.929 1.00 96.12 189 GLU A N 1
ATOM 1585 C CA . GLU A 1 189 ? 1.221 -5.051 -2.891 1.00 96.12 189 GLU A CA 1
ATOM 1586 C C . GLU A 1 189 ? 1.696 -5.609 -1.544 1.00 96.12 189 GLU A C 1
ATOM 1588 O O . GLU A 1 189 ? 1.447 -5.016 -0.497 1.00 96.12 189 GLU A O 1
ATOM 1593 N N . TRP A 1 190 ? 2.412 -6.737 -1.557 1.00 96.50 190 TRP A N 1
ATOM 1594 C CA . TRP A 1 190 ? 2.970 -7.340 -0.347 1.00 96.50 190 TRP A CA 1
ATOM 1595 C C . TRP A 1 190 ? 3.954 -6.414 0.369 1.00 96.50 190 TRP A C 1
ATOM 1597 O O . TRP A 1 190 ? 3.863 -6.245 1.584 1.00 96.50 190 TRP A O 1
ATOM 1607 N N . VAL A 1 191 ? 4.896 -5.815 -0.366 1.00 95.38 191 VAL A N 1
ATOM 1608 C CA . VAL A 1 191 ? 5.903 -4.913 0.208 1.00 95.38 191 VAL A CA 1
ATOM 1609 C C . VAL A 1 191 ? 5.266 -3.612 0.698 1.00 95.38 191 VAL A C 1
ATOM 1611 O O . VAL A 1 191 ? 5.591 -3.163 1.796 1.00 95.38 191 VAL A O 1
ATOM 1614 N N . GLU A 1 192 ? 4.335 -3.029 -0.058 1.00 95.25 192 GLU A N 1
ATOM 1615 C CA . GLU A 1 192 ? 3.616 -1.812 0.344 1.00 95.25 192 GLU A CA 1
ATOM 1616 C C . GLU A 1 192 ? 2.754 -2.025 1.592 1.00 95.25 192 GLU A C 1
ATOM 1618 O O . GLU A 1 192 ? 2.665 -1.137 2.438 1.00 95.25 192 GLU A O 1
ATOM 1623 N N . ALA A 1 193 ? 2.182 -3.220 1.753 1.00 94.31 193 ALA A N 1
ATOM 1624 C CA . ALA A 1 193 ? 1.459 -3.613 2.958 1.00 94.31 193 ALA A CA 1
ATOM 1625 C C . ALA A 1 193 ? 2.371 -3.859 4.174 1.00 94.31 193 ALA A C 1
ATOM 1627 O O . ALA A 1 193 ? 1.882 -4.204 5.244 1.00 94.31 193 ALA A O 1
ATOM 1628 N N . GLY A 1 194 ? 3.694 -3.706 4.037 1.00 92.50 194 GLY A N 1
ATOM 1629 C CA . GLY A 1 194 ? 4.656 -3.930 5.119 1.00 92.50 194 GLY A CA 1
ATOM 1630 C C . GLY A 1 194 ? 5.100 -5.387 5.273 1.00 92.50 194 GLY A C 1
ATOM 1631 O O . GLY A 1 194 ? 5.702 -5.746 6.291 1.00 92.50 194 GLY A O 1
ATOM 1632 N N . GLY A 1 195 ? 4.824 -6.228 4.274 1.00 93.62 195 GLY A N 1
ATOM 1633 C CA . GLY A 1 195 ? 5.323 -7.593 4.201 1.00 93.62 195 GLY A CA 1
ATOM 1634 C C . GLY A 1 195 ? 6.849 -7.656 4.077 1.00 93.62 195 GLY A C 1
ATOM 1635 O O . GLY A 1 195 ? 7.521 -6.710 3.657 1.00 93.62 195 GLY A O 1
ATOM 1636 N N . VAL A 1 196 ? 7.430 -8.799 4.452 1.00 93.31 196 VAL A N 1
ATOM 1637 C CA . VAL A 1 196 ? 8.886 -8.989 4.415 1.00 93.31 196 VAL A CA 1
ATOM 1638 C C . VAL A 1 196 ? 9.425 -8.887 2.983 1.00 93.31 196 VAL A C 1
ATOM 1640 O O . VAL A 1 196 ? 8.957 -9.579 2.079 1.00 93.31 196 VAL A O 1
ATOM 1643 N N . ASN A 1 197 ? 10.438 -8.041 2.779 1.00 93.38 197 ASN A N 1
ATOM 1644 C CA . ASN A 1 197 ? 11.109 -7.868 1.488 1.00 93.38 197 ASN A CA 1
ATOM 1645 C C . ASN A 1 197 ? 12.247 -8.891 1.302 1.00 93.38 197 ASN A C 1
ATOM 1647 O O . ASN A 1 197 ? 13.419 -8.547 1.152 1.00 93.38 197 ASN A O 1
ATOM 1651 N N . ASP A 1 198 ? 11.885 -10.169 1.384 1.00 95.62 198 ASP A N 1
ATOM 1652 C CA . ASP A 1 198 ? 12.709 -11.315 1.002 1.00 95.62 198 ASP A CA 1
ATOM 1653 C C . ASP A 1 198 ? 11.776 -12.353 0.359 1.00 95.62 198 ASP A C 1
ATOM 1655 O O . ASP A 1 198 ? 10.834 -12.792 1.022 1.00 95.62 198 ASP A O 1
ATOM 1659 N N . PRO A 1 199 ? 12.006 -12.773 -0.899 1.00 96.25 199 PRO A N 1
ATOM 1660 C CA . PRO A 1 199 ? 11.096 -13.668 -1.611 1.00 96.25 199 PRO A CA 1
ATOM 1661 C C . PRO A 1 199 ? 10.781 -14.963 -0.864 1.00 96.25 199 PRO A C 1
ATOM 1663 O O . PRO A 1 199 ? 9.646 -15.439 -0.890 1.00 96.25 199 PRO A O 1
ATOM 1666 N N . LYS A 1 200 ? 11.794 -15.568 -0.230 1.00 96.44 200 LYS A N 1
ATOM 1667 C CA . LYS A 1 200 ? 11.657 -16.882 0.402 1.00 96.44 200 LYS A CA 1
ATOM 1668 C C . LYS A 1 200 ? 10.858 -16.761 1.681 1.00 96.44 200 LYS A C 1
ATOM 1670 O O . LYS A 1 200 ? 9.927 -17.540 1.864 1.00 96.44 200 LYS A O 1
ATOM 1675 N N . LEU A 1 201 ? 11.196 -15.776 2.513 1.00 96.50 201 LEU A N 1
ATOM 1676 C CA . LEU A 1 201 ? 10.448 -15.496 3.735 1.00 96.50 201 LEU A CA 1
ATOM 1677 C C . LEU A 1 201 ? 9.012 -15.081 3.400 1.00 96.50 201 LEU A C 1
ATOM 1679 O O . LEU A 1 201 ? 8.081 -15.649 3.953 1.00 96.50 201 LEU A O 1
ATOM 1683 N N . ALA A 1 202 ? 8.810 -14.218 2.400 1.00 96.25 202 ALA A N 1
ATOM 1684 C CA . ALA A 1 202 ? 7.477 -13.830 1.941 1.00 96.25 202 ALA A CA 1
ATOM 1685 C C . ALA A 1 202 ? 6.662 -15.036 1.448 1.00 96.25 202 ALA A C 1
ATOM 1687 O O . ALA A 1 202 ? 5.476 -15.174 1.746 1.00 96.25 202 ALA A O 1
ATOM 1688 N N . GLY A 1 203 ? 7.299 -15.951 0.712 1.00 96.19 203 GLY A N 1
ATOM 1689 C CA . GLY A 1 203 ? 6.686 -17.206 0.290 1.00 96.19 203 GLY A CA 1
ATOM 1690 C C . GLY A 1 203 ? 6.326 -18.116 1.464 1.00 96.19 203 GLY A C 1
ATOM 1691 O O . GLY A 1 203 ? 5.266 -18.744 1.442 1.00 96.19 203 GLY A O 1
ATOM 1692 N N . GLU A 1 204 ? 7.189 -18.221 2.475 1.00 95.94 204 GLU A N 1
ATOM 1693 C CA . GLU A 1 204 ? 6.935 -18.981 3.705 1.00 95.94 204 GLU A CA 1
ATOM 1694 C C . GLU A 1 204 ? 5.771 -18.390 4.501 1.00 95.94 204 GLU A C 1
ATOM 1696 O O . GLU A 1 204 ? 4.834 -19.127 4.816 1.00 95.94 204 GLU A O 1
ATOM 1701 N N . ASP A 1 205 ? 5.768 -17.078 4.714 1.00 95.06 205 ASP A N 1
ATOM 1702 C CA . ASP A 1 205 ? 4.702 -16.351 5.400 1.00 95.06 205 ASP A CA 1
ATOM 1703 C C . ASP A 1 205 ? 3.373 -16.526 4.664 1.00 95.06 205 ASP A C 1
ATOM 1705 O O . ASP A 1 205 ? 2.382 -16.970 5.244 1.00 95.06 205 ASP A O 1
ATOM 1709 N N . LEU A 1 206 ? 3.339 -16.291 3.350 1.00 95.12 206 LEU A N 1
ATOM 1710 C CA . LEU A 1 206 ? 2.115 -16.457 2.569 1.00 95.12 206 LEU A CA 1
ATOM 1711 C C . LEU A 1 206 ? 1.618 -17.913 2.576 1.00 95.12 206 LEU A C 1
ATOM 1713 O O . LEU A 1 206 ? 0.409 -18.159 2.571 1.00 95.12 206 LEU A O 1
ATOM 1717 N N . ARG A 1 207 ? 2.522 -18.903 2.610 1.00 95.50 207 ARG A N 1
ATOM 1718 C CA . ARG A 1 207 ? 2.152 -20.315 2.808 1.00 95.50 207 ARG A CA 1
ATOM 1719 C C . ARG A 1 207 ? 1.581 -20.553 4.209 1.00 95.50 207 ARG A C 1
ATOM 1721 O O . ARG A 1 207 ? 0.595 -21.287 4.306 1.00 95.50 207 ARG A O 1
ATOM 1728 N N . LYS A 1 208 ? 2.138 -19.925 5.253 1.00 95.31 208 LYS A N 1
ATOM 1729 C CA . LYS A 1 208 ? 1.603 -19.966 6.624 1.00 95.31 208 LYS A CA 1
ATOM 1730 C C . LYS A 1 208 ? 0.178 -19.420 6.643 1.00 95.31 208 LYS A C 1
ATOM 1732 O O . LYS A 1 208 ? -0.738 -20.175 6.957 1.00 95.31 208 LYS A O 1
ATOM 1737 N N . TRP A 1 209 ? -0.041 -18.188 6.193 1.00 95.31 209 TRP A N 1
ATOM 1738 C CA . TRP A 1 209 ? -1.369 -17.569 6.106 1.00 95.31 209 TRP A CA 1
ATOM 1739 C C . TRP A 1 209 ? -2.384 -18.427 5.333 1.00 95.31 209 TRP A C 1
ATOM 1741 O O . TRP A 1 209 ? -3.492 -18.678 5.807 1.00 95.31 209 TRP A O 1
ATOM 1751 N N . ARG A 1 210 ? -1.992 -18.979 4.178 1.00 94.69 210 ARG A N 1
ATOM 1752 C CA . ARG A 1 210 ? -2.860 -19.880 3.397 1.00 94.69 210 ARG A CA 1
ATOM 1753 C C . ARG A 1 210 ? -3.203 -21.177 4.125 1.00 94.69 210 ARG A C 1
ATOM 1755 O O . ARG A 1 210 ? -4.280 -21.720 3.889 1.00 94.69 210 ARG A O 1
ATOM 1762 N N . SER A 1 211 ? -2.321 -21.687 4.985 1.00 95.31 211 SER A N 1
ATOM 1763 C CA . SER A 1 211 ? -2.610 -22.883 5.789 1.00 95.31 211 SER A CA 1
ATOM 1764 C C . SER A 1 211 ? -3.712 -22.646 6.828 1.00 95.31 211 SER A C 1
ATOM 1766 O O . SER A 1 211 ? -4.445 -23.580 7.145 1.00 95.31 211 SER A O 1
ATOM 1768 N N . TYR A 1 212 ? -3.901 -21.390 7.250 1.00 92.00 212 TYR A N 1
ATOM 1769 C CA . TYR A 1 212 ? -5.035 -20.929 8.060 1.00 92.00 212 TYR A CA 1
ATOM 1770 C C . TYR A 1 212 ? -6.263 -20.534 7.215 1.00 92.00 212 TYR A C 1
ATOM 1772 O O . TYR A 1 212 ? -7.274 -20.092 7.748 1.00 92.00 212 TYR A O 1
ATOM 1780 N N . GLY A 1 213 ? -6.213 -20.721 5.892 1.00 92.56 213 GLY A N 1
ATOM 1781 C CA . GLY A 1 213 ? -7.341 -20.485 4.988 1.00 92.56 213 GLY A CA 1
ATOM 1782 C C . GLY A 1 213 ? -7.446 -19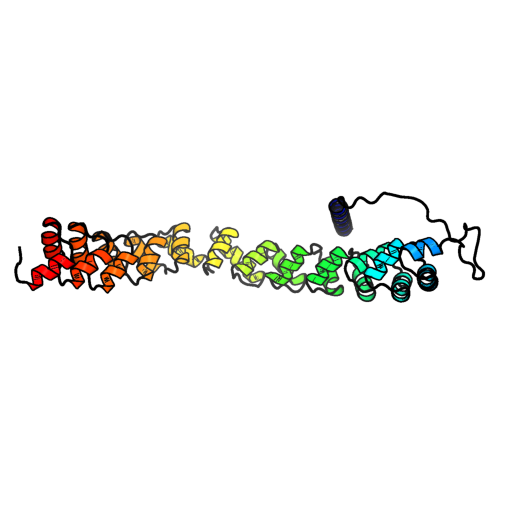.067 4.420 1.00 92.56 213 GLY A C 1
ATOM 1783 O O . GLY A 1 213 ? -8.362 -18.813 3.636 1.00 92.56 213 GLY A O 1
ATOM 1784 N N . PHE A 1 214 ? -6.510 -18.170 4.742 1.00 94.25 214 PHE A N 1
ATOM 1785 C CA . P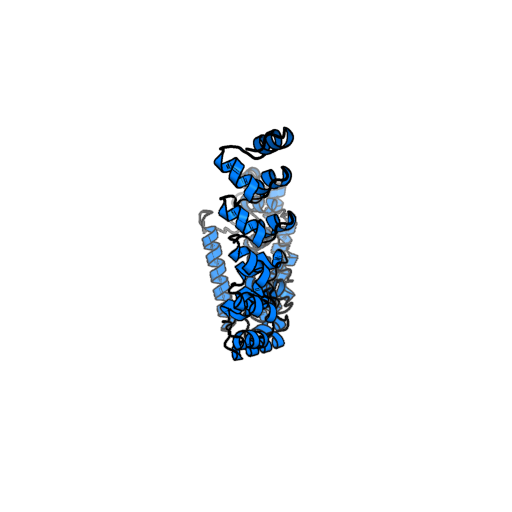HE A 1 214 ? -6.513 -16.800 4.227 1.00 94.25 214 PHE A CA 1
ATOM 1786 C C . PHE A 1 214 ? -6.080 -16.736 2.763 1.00 94.25 214 PHE A C 1
ATOM 1788 O O . PHE A 1 214 ? -5.140 -17.413 2.322 1.00 94.25 214 PHE A O 1
ATOM 1795 N N . LYS A 1 215 ? -6.763 -15.893 1.987 1.00 93.94 215 LYS A N 1
ATOM 1796 C CA . LYS A 1 215 ? -6.355 -15.563 0.620 1.00 93.94 215 LYS A CA 1
ATOM 1797 C C . LYS A 1 215 ? -5.420 -14.367 0.652 1.00 93.94 215 LYS A C 1
ATOM 1799 O O . LYS A 1 215 ? -5.434 -13.583 1.585 1.00 93.94 215 LYS A O 1
ATOM 1804 N N . PHE A 1 216 ? -4.649 -14.200 -0.419 1.00 92.94 216 PHE A N 1
ATOM 1805 C CA . PHE A 1 216 ? -3.676 -13.113 -0.539 1.00 92.94 216 PHE A CA 1
ATOM 1806 C C . PHE A 1 216 ? -4.263 -11.732 -0.193 1.00 92.94 216 PHE A C 1
ATOM 1808 O O . PHE A 1 216 ? -3.671 -11.028 0.609 1.00 92.94 216 PHE A O 1
ATOM 1815 N N . LYS A 1 217 ? -5.454 -11.397 -0.713 1.00 93.38 217 LYS A N 1
ATOM 1816 C CA . LYS A 1 217 ? -6.129 -10.123 -0.413 1.00 93.38 217 LYS A CA 1
ATOM 1817 C C . LYS A 1 217 ? -6.377 -9.930 1.087 1.00 93.38 217 LYS A C 1
ATOM 1819 O O . LYS A 1 217 ? -6.071 -8.869 1.605 1.00 93.38 217 LYS A O 1
ATOM 1824 N N . ASP A 1 218 ? -6.873 -10.965 1.763 1.00 93.38 218 ASP A N 1
ATOM 1825 C CA . ASP A 1 218 ? -7.142 -10.919 3.204 1.00 93.38 218 ASP A CA 1
ATOM 1826 C C . ASP A 1 218 ? -5.830 -10.714 3.982 1.00 93.38 218 ASP A C 1
ATOM 1828 O O . ASP A 1 218 ? -5.781 -9.942 4.928 1.00 93.38 218 ASP A O 1
ATOM 1832 N N . VAL A 1 219 ? -4.738 -11.361 3.552 1.00 95.50 219 VAL A N 1
ATOM 1833 C CA . VAL A 1 219 ? -3.414 -11.178 4.173 1.00 95.50 219 VAL A CA 1
ATOM 1834 C C . VAL A 1 219 ? -2.934 -9.733 4.053 1.00 95.50 219 VAL A C 1
ATOM 1836 O O . VAL A 1 219 ? -2.425 -9.191 5.025 1.00 95.50 219 VAL A O 1
ATOM 1839 N N . ILE A 1 220 ? -3.112 -9.097 2.891 1.00 95.75 220 ILE A N 1
ATOM 1840 C CA . ILE A 1 220 ? -2.746 -7.686 2.695 1.00 95.75 220 ILE A CA 1
ATOM 1841 C C . ILE A 1 220 ? -3.522 -6.773 3.651 1.00 95.75 220 ILE A C 1
ATOM 1843 O O . ILE A 1 220 ? -2.920 -5.900 4.270 1.00 95.75 220 ILE A O 1
ATOM 1847 N N . GLU A 1 221 ? -4.827 -7.004 3.812 1.00 94.62 221 GLU A N 1
ATOM 1848 C CA . GLU A 1 221 ? -5.672 -6.246 4.745 1.00 94.62 221 GLU A CA 1
ATOM 1849 C C . GLU A 1 221 ? -5.164 -6.373 6.193 1.00 94.62 221 GLU A C 1
ATOM 1851 O O . GLU A 1 221 ? -5.042 -5.372 6.894 1.00 94.62 221 GLU A O 1
ATOM 1856 N N . TRP A 1 222 ? -4.772 -7.575 6.625 1.00 96.06 222 TRP A N 1
ATOM 1857 C CA . TRP A 1 222 ? -4.209 -7.796 7.962 1.00 96.06 222 TRP A CA 1
ATOM 1858 C C . TRP A 1 222 ? -2.821 -7.184 8.158 1.00 96.06 222 TRP A C 1
ATOM 1860 O O . TRP A 1 222 ? -2.562 -6.581 9.198 1.00 96.06 222 TRP A O 1
ATOM 1870 N N . LEU A 1 223 ? -1.947 -7.273 7.155 1.00 95.38 223 LEU A N 1
ATOM 1871 C CA . LEU A 1 223 ? -0.620 -6.657 7.206 1.00 95.38 223 LEU A CA 1
ATOM 1872 C C . LEU A 1 223 ? -0.702 -5.127 7.327 1.00 95.38 223 LEU A C 1
ATOM 1874 O O . LEU A 1 223 ? 0.084 -4.533 8.062 1.00 95.38 223 LEU A O 1
ATOM 1878 N N . GLN A 1 224 ? -1.683 -4.499 6.671 1.00 93.75 224 GLN A N 1
ATOM 1879 C CA . GLN A 1 224 ? -1.951 -3.060 6.793 1.00 93.75 224 GLN A CA 1
ATOM 1880 C C . GLN A 1 224 ? -2.430 -2.652 8.192 1.00 93.75 224 GLN A C 1
ATOM 1882 O O . GLN A 1 224 ? -2.214 -1.511 8.595 1.00 93.75 224 GLN A O 1
ATOM 1887 N N . LEU A 1 225 ? -3.033 -3.581 8.938 1.00 93.56 225 LEU A N 1
ATOM 1888 C CA . LEU A 1 225 ? -3.347 -3.431 10.361 1.00 93.56 225 LEU A CA 1
ATOM 1889 C C . LEU A 1 225 ? -2.189 -3.867 11.278 1.00 93.56 225 LEU A C 1
ATOM 1891 O O . LEU A 1 225 ? -2.387 -4.081 12.469 1.00 93.56 225 LEU A O 1
ATOM 1895 N N . GLU A 1 226 ? -0.989 -4.036 10.720 1.00 93.12 226 GLU A N 1
ATOM 1896 C CA . GLU A 1 226 ? 0.224 -4.510 11.393 1.00 93.12 226 GLU A CA 1
ATOM 1897 C C . GLU A 1 226 ? 0.136 -5.928 11.995 1.00 93.12 226 GLU A C 1
ATOM 1899 O O . GLU A 1 226 ? 1.056 -6.350 12.700 1.00 93.12 226 GLU A O 1
ATOM 1904 N N . VAL A 1 227 ? -0.893 -6.711 11.647 1.00 94.25 227 VAL A N 1
ATOM 1905 C CA . VAL A 1 227 ? -1.027 -8.122 12.041 1.00 94.25 227 VAL A CA 1
ATOM 1906 C C . VAL A 1 227 ? -0.187 -8.981 11.103 1.00 94.25 227 VAL A C 1
ATOM 1908 O O . VAL A 1 227 ? -0.523 -9.182 9.933 1.00 94.25 227 VAL A O 1
ATOM 1911 N N . LYS A 1 228 ? 0.936 -9.494 11.611 1.00 91.44 228 LYS A N 1
ATOM 1912 C CA . LYS A 1 228 ? 1.933 -10.216 10.798 1.00 91.44 228 LYS A CA 1
ATOM 1913 C C . LYS A 1 228 ? 1.832 -11.728 10.919 1.00 91.44 228 LYS A C 1
ATOM 1915 O O . LYS A 1 228 ? 2.288 -12.435 10.016 1.00 91.44 228 LYS A O 1
ATOM 1920 N N . ASP A 1 229 ? 1.215 -12.221 11.988 1.00 91.81 229 ASP A N 1
ATOM 1921 C CA . ASP A 1 229 ? 1.047 -13.644 12.235 1.00 91.81 229 ASP A CA 1
ATOM 1922 C C . ASP A 1 229 ? -0.443 -14.035 12.248 1.00 91.81 229 ASP A C 1
ATOM 1924 O O . ASP A 1 229 ? -1.205 -13.503 13.056 1.00 91.81 229 ASP A O 1
ATOM 1928 N N . PRO A 1 230 ? -0.891 -14.992 11.408 1.00 93.62 230 PRO A N 1
ATOM 1929 C CA . PRO A 1 230 ? -2.274 -15.471 11.451 1.00 93.62 230 PRO A CA 1
ATOM 1930 C C . PRO A 1 230 ? -2.644 -16.132 12.787 1.00 93.62 230 PRO A C 1
ATOM 1932 O O . PRO A 1 230 ? -3.828 -16.288 13.073 1.00 93.62 230 PRO A O 1
ATOM 1935 N N . GLU A 1 231 ? -1.665 -16.552 13.597 1.00 91.50 231 GLU A N 1
ATOM 1936 C CA . GLU A 1 231 ? -1.920 -17.115 14.926 1.00 91.50 231 GLU A CA 1
ATOM 1937 C C . GLU A 1 231 ? -2.538 -16.098 15.883 1.00 91.50 231 GLU A C 1
ATOM 1939 O O . GLU A 1 231 ? -3.394 -16.486 16.675 1.00 91.50 231 GLU A O 1
ATOM 1944 N N . GLU A 1 232 ? -2.193 -14.813 15.752 1.00 91.88 232 GLU A N 1
ATOM 1945 C CA . GLU A 1 232 ? -2.799 -13.736 16.544 1.00 91.88 232 GLU A CA 1
ATOM 1946 C C . GLU A 1 232 ? -4.322 -13.723 16.351 1.00 91.88 232 GLU A C 1
ATOM 1948 O O . GLU A 1 232 ? -5.075 -13.588 17.309 1.00 91.88 232 GLU A O 1
ATOM 1953 N N . LEU A 1 233 ? -4.801 -13.979 15.129 1.00 94.62 233 LEU A N 1
ATOM 1954 C CA . LEU A 1 233 ? -6.232 -14.008 14.817 1.00 94.62 233 LEU A CA 1
ATOM 1955 C C . LEU A 1 233 ? -6.958 -15.211 15.429 1.00 94.62 233 LEU A C 1
ATOM 1957 O O . LEU A 1 233 ? -8.159 -15.121 15.694 1.00 94.62 233 LEU A O 1
ATOM 1961 N N . ASN A 1 234 ? -6.256 -16.318 15.695 1.00 90.12 234 ASN A N 1
ATOM 1962 C CA . ASN A 1 234 ? -6.876 -17.454 16.377 1.00 90.12 234 ASN A CA 1
ATOM 1963 C C . ASN A 1 234 ? -7.293 -17.068 17.795 1.00 90.12 234 ASN A C 1
ATOM 1965 O O . ASN A 1 234 ? -8.390 -17.436 18.206 1.00 90.12 234 ASN A O 1
ATOM 1969 N N . GLU A 1 235 ? -6.484 -16.272 18.503 1.00 91.62 235 GLU A N 1
ATOM 1970 C CA . GLU A 1 235 ? -6.813 -15.808 19.856 1.00 91.62 235 GLU A CA 1
ATOM 1971 C C . GLU A 1 235 ? -8.118 -15.001 19.869 1.00 91.62 235 GLU A C 1
ATOM 1973 O O . GLU A 1 235 ? -8.971 -15.212 20.735 1.00 91.62 235 GLU A O 1
ATOM 1978 N N . TRP A 1 236 ? -8.329 -14.145 18.864 1.00 96.56 236 TRP A N 1
ATOM 1979 C CA . TRP A 1 236 ? -9.585 -13.413 18.683 1.00 96.56 236 TRP A CA 1
ATOM 1980 C C . TRP A 1 236 ? -10.763 -14.356 18.422 1.00 96.56 236 TRP A C 1
ATOM 1982 O O . TRP A 1 236 ? -11.810 -14.243 19.070 1.00 96.56 236 TRP A O 1
ATOM 1992 N N . THR A 1 237 ? -10.596 -15.323 17.517 1.00 95.06 237 THR A N 1
ATOM 1993 C CA . THR A 1 237 ? -11.669 -16.279 17.203 1.00 95.06 237 THR A CA 1
ATOM 1994 C C . THR A 1 237 ? -12.004 -17.216 18.363 1.00 95.06 237 THR A C 1
ATOM 1996 O O . THR A 1 237 ? -13.180 -17.507 18.589 1.00 95.06 237 THR A O 1
ATOM 1999 N N . ASP A 1 238 ? -11.011 -17.613 19.161 1.00 94.81 238 ASP A N 1
ATOM 2000 C CA . ASP A 1 238 ? -11.186 -18.435 20.362 1.00 94.81 238 ASP A CA 1
ATOM 2001 C C . ASP A 1 238 ? -11.976 -17.688 21.451 1.00 94.81 238 ASP A C 1
ATOM 2003 O O . ASP A 1 238 ? -12.723 -18.304 22.215 1.00 94.81 238 ASP A O 1
ATOM 2007 N N . HIS A 1 239 ? -11.893 -16.353 21.475 1.00 96.00 239 HIS A N 1
ATOM 2008 C CA . HIS A 1 239 ? -12.710 -15.481 22.328 1.00 96.00 239 HIS A CA 1
ATOM 2009 C C . HIS A 1 239 ? -14.044 -15.065 21.686 1.00 96.00 239 HIS A C 1
ATOM 2011 O O . HIS A 1 239 ? -14.753 -14.195 22.207 1.00 96.00 239 HIS A O 1
ATOM 2017 N N . GLY A 1 240 ? -14.422 -15.706 20.579 1.00 95.81 240 GLY A N 1
ATOM 2018 C CA . GLY A 1 240 ? -15.733 -15.579 19.952 1.00 95.81 240 GLY A CA 1
ATOM 2019 C C . GLY A 1 240 ? -15.902 -14.367 19.040 1.00 95.81 240 GLY A C 1
ATOM 2020 O O . GLY A 1 240 ? -17.037 -14.076 18.670 1.00 95.81 240 GLY A O 1
ATOM 2021 N N . PHE A 1 241 ? -14.824 -13.664 18.682 1.00 97.31 241 PHE A N 1
ATOM 2022 C CA . PHE A 1 241 ? -14.880 -12.655 17.624 1.00 97.31 241 PHE A CA 1
ATOM 2023 C C . PHE A 1 241 ? -14.858 -13.339 16.258 1.00 97.31 241 PHE A C 1
ATOM 2025 O O . PHE A 1 241 ? -14.062 -14.243 16.003 1.00 97.31 241 PHE A O 1
ATOM 2032 N N . SER A 1 242 ? -15.714 -12.896 15.346 1.00 95.62 242 SER A N 1
ATOM 2033 C CA . SER A 1 242 ? -15.503 -13.176 13.927 1.00 95.62 242 SER A CA 1
ATOM 2034 C C . SER A 1 242 ? -14.260 -12.434 13.416 1.00 95.62 242 SER A C 1
ATOM 2036 O O . SER A 1 242 ? -13.829 -11.448 14.007 1.00 95.62 242 SER A O 1
ATOM 2038 N N . LEU A 1 243 ? -13.688 -12.877 12.293 1.00 94.31 243 LEU A N 1
ATOM 2039 C CA . LEU A 1 243 ? -12.557 -12.176 11.668 1.00 94.31 243 LEU A CA 1
ATOM 2040 C C . LEU A 1 243 ? -12.919 -10.745 11.239 1.00 94.31 243 LEU A C 1
ATOM 2042 O O . LEU A 1 243 ? -12.073 -9.865 11.302 1.00 94.31 243 LEU A O 1
ATOM 2046 N N . GLU A 1 244 ? -14.172 -10.515 10.837 1.00 94.00 244 GLU A N 1
ATOM 2047 C CA . GLU A 1 244 ? -14.683 -9.181 10.499 1.00 94.00 244 GLU A CA 1
ATOM 2048 C C . GLU A 1 244 ? -14.730 -8.280 11.739 1.00 94.00 244 GLU A C 1
ATOM 2050 O O . GLU A 1 244 ? -14.244 -7.156 11.706 1.00 94.00 244 GLU A O 1
ATOM 2055 N N . GLU A 1 245 ? -15.216 -8.795 12.872 1.00 95.81 245 GLU A N 1
ATOM 2056 C CA . GLU A 1 245 ? -15.169 -8.039 14.126 1.00 95.81 245 GLU A CA 1
ATOM 2057 C C . GLU A 1 245 ? -13.729 -7.793 14.578 1.00 95.81 245 GLU A C 1
ATOM 2059 O O . GLU A 1 245 ? -13.399 -6.672 14.952 1.00 95.81 245 GLU A O 1
ATOM 2064 N N . ALA A 1 246 ? -12.864 -8.810 14.538 1.00 96.94 246 ALA A N 1
ATOM 2065 C CA . ALA A 1 246 ? -11.456 -8.652 14.892 1.00 96.94 246 ALA A CA 1
ATOM 2066 C C . ALA A 1 246 ? -10.789 -7.560 14.042 1.00 96.94 246 ALA A C 1
ATOM 2068 O O . ALA A 1 246 ? -10.040 -6.752 14.580 1.00 96.94 246 ALA A O 1
ATOM 2069 N N . TYR A 1 247 ? -11.119 -7.481 12.749 1.00 95.25 247 TYR A N 1
ATOM 2070 C CA . TYR A 1 247 ? -10.613 -6.445 11.850 1.00 95.25 247 TYR A CA 1
ATOM 2071 C C . TYR A 1 247 ? -11.022 -5.050 12.332 1.00 95.25 247 TYR A C 1
ATOM 2073 O O . TYR A 1 247 ? -10.174 -4.170 12.465 1.00 95.25 247 TYR A O 1
ATOM 2081 N N . ASP A 1 248 ? -12.300 -4.862 12.668 1.00 96.56 248 ASP A N 1
ATOM 2082 C CA . ASP A 1 248 ? -12.812 -3.585 13.171 1.00 96.56 248 ASP A CA 1
ATOM 2083 C C . ASP A 1 248 ? -12.170 -3.179 14.509 1.00 96.56 248 ASP A C 1
ATOM 2085 O O . ASP A 1 248 ? -11.850 -2.007 14.714 1.00 96.56 248 ASP A O 1
ATOM 2089 N N . TRP A 1 249 ? -11.982 -4.126 15.434 1.00 98.12 249 TRP A N 1
ATOM 2090 C CA . TRP A 1 249 ? -11.382 -3.857 16.746 1.00 98.12 249 TRP A CA 1
ATOM 2091 C C . TRP A 1 249 ? -9.882 -3.570 16.659 1.00 98.12 249 TRP A C 1
ATOM 2093 O O . TRP A 1 249 ? -9.423 -2.583 17.237 1.00 98.12 249 TRP A O 1
ATOM 2103 N N . ILE A 1 250 ? -9.133 -4.382 15.910 1.00 96.75 250 ILE A N 1
ATOM 2104 C CA . ILE A 1 250 ? -7.696 -4.182 15.686 1.00 96.75 250 ILE A CA 1
ATOM 2105 C C . ILE A 1 250 ? -7.467 -2.875 14.923 1.00 96.75 250 ILE A C 1
ATOM 2107 O O . ILE A 1 250 ? -6.623 -2.075 15.318 1.00 96.75 250 ILE A O 1
ATOM 2111 N N . GLY A 1 251 ? -8.266 -2.599 13.887 1.00 95.12 251 GLY A N 1
ATOM 2112 C CA . GLY A 1 251 ? -8.206 -1.343 13.137 1.00 95.12 251 GLY A CA 1
ATOM 2113 C C . GLY A 1 251 ? -8.588 -0.108 13.958 1.00 95.12 251 GLY A C 1
ATOM 2114 O O . GLY A 1 251 ? -8.181 1.001 13.622 1.00 95.12 251 GLY A O 1
ATOM 2115 N N . ALA A 1 252 ? -9.327 -0.285 15.056 1.00 95.44 252 ALA A N 1
ATOM 2116 C CA . ALA A 1 252 ? -9.585 0.753 16.052 1.00 95.44 252 ALA A CA 1
ATOM 2117 C C . ALA A 1 252 ? -8.521 0.801 17.174 1.00 95.44 252 ALA A C 1
ATOM 2119 O O . ALA A 1 252 ? -8.719 1.502 18.170 1.00 95.44 252 ALA A O 1
ATOM 2120 N N . GLU A 1 253 ? -7.407 0.081 17.015 1.00 95.50 253 GLU A N 1
ATOM 2121 C CA . GLU A 1 253 ? -6.266 0.020 17.938 1.00 95.50 253 GLU A CA 1
ATOM 2122 C C . GLU A 1 253 ? -6.640 -0.469 19.351 1.00 95.50 253 GLU A C 1
ATOM 2124 O O . GLU A 1 253 ? -6.160 0.059 20.364 1.00 95.50 253 GLU A O 1
ATOM 2129 N N . PHE A 1 254 ? -7.530 -1.462 19.426 1.00 96.56 254 PHE A N 1
ATOM 2130 C CA . PHE A 1 254 ? -7.848 -2.175 20.664 1.00 96.56 254 PHE A CA 1
ATOM 2131 C C . PHE A 1 254 ? -7.020 -3.451 20.777 1.00 96.56 254 PHE A C 1
ATOM 2133 O O . PHE A 1 254 ? -6.886 -4.201 19.808 1.00 96.56 254 PHE A O 1
ATOM 2140 N N . THR A 1 255 ? -6.531 -3.747 21.983 1.00 95.88 255 THR A N 1
ATOM 2141 C CA . THR A 1 255 ? -6.062 -5.108 22.279 1.00 95.88 255 THR A CA 1
ATOM 2142 C C . THR A 1 255 ? -7.250 -6.065 22.387 1.00 95.88 255 THR A C 1
ATOM 2144 O O . THR A 1 255 ? -8.397 -5.639 22.558 1.00 95.88 255 THR A O 1
ATOM 2147 N N . LEU A 1 256 ? -6.986 -7.372 22.319 1.00 96.12 256 LEU A N 1
ATOM 2148 C CA . LEU A 1 256 ? -8.019 -8.391 22.503 1.00 96.12 256 LEU A CA 1
ATOM 2149 C C . LEU A 1 256 ? -8.728 -8.233 23.858 1.00 96.12 256 LEU A C 1
ATOM 2151 O O . LEU A 1 256 ? -9.952 -8.313 23.927 1.00 96.12 256 LEU A O 1
ATOM 2155 N N . GLU A 1 257 ? -7.982 -7.959 24.930 1.00 96.75 257 GLU A N 1
ATOM 2156 C CA . GLU A 1 257 ? -8.535 -7.762 26.273 1.00 96.75 257 GLU A CA 1
ATOM 2157 C C . GLU A 1 257 ? -9.470 -6.553 26.329 1.00 96.75 257 GLU A C 1
ATOM 2159 O O . GLU A 1 257 ? -10.593 -6.672 26.818 1.00 96.75 257 GLU A O 1
ATOM 2164 N N . GLU A 1 258 ? -9.046 -5.406 25.786 1.00 97.19 258 GLU A N 1
ATOM 2165 C CA . GLU A 1 258 ? -9.899 -4.218 25.734 1.00 97.19 258 GLU A CA 1
ATOM 2166 C C . GLU A 1 258 ? -11.155 -4.497 24.895 1.00 97.19 258 GLU A C 1
ATOM 2168 O O . GLU A 1 258 ? -12.269 -4.178 25.311 1.00 97.19 258 GLU A O 1
ATOM 2173 N N . ALA A 1 259 ? -11.002 -5.130 23.730 1.00 98.06 259 ALA A N 1
ATOM 2174 C CA . ALA A 1 259 ? -12.129 -5.469 22.871 1.00 98.06 259 ALA A CA 1
ATOM 2175 C C . ALA A 1 259 ? -13.139 -6.382 23.580 1.00 98.06 259 ALA A C 1
ATOM 2177 O O . ALA A 1 259 ? -14.344 -6.172 23.437 1.00 98.06 259 ALA A O 1
ATOM 2178 N N . ILE A 1 260 ? -12.682 -7.357 24.377 1.00 98.06 260 ILE A N 1
ATOM 2179 C CA . ILE A 1 260 ? -13.557 -8.205 25.202 1.00 98.06 260 ILE A CA 1
ATOM 2180 C C . ILE A 1 260 ? -14.344 -7.346 26.195 1.00 98.06 260 ILE A C 1
ATOM 2182 O O . ILE A 1 260 ? -15.568 -7.449 26.235 1.00 98.06 260 ILE A O 1
ATOM 2186 N N . GLU A 1 261 ? -13.678 -6.468 26.950 1.00 98.00 261 GLU A N 1
ATOM 2187 C CA . GLU A 1 261 ? -14.340 -5.616 27.948 1.00 98.00 261 GLU A CA 1
ATOM 2188 C C . GLU A 1 261 ? -15.414 -4.713 27.323 1.00 98.00 261 GLU A C 1
ATOM 2190 O O . GLU A 1 261 ? -16.538 -4.615 27.827 1.00 98.00 261 GLU A O 1
ATOM 2195 N N . TRP A 1 262 ? -15.098 -4.071 26.197 1.00 98.31 262 TRP A N 1
ATOM 2196 C CA . TRP A 1 262 ? -16.036 -3.194 25.498 1.00 98.31 262 TRP A CA 1
ATOM 2197 C C . TRP A 1 262 ? -17.172 -3.963 24.817 1.00 98.31 262 TRP A C 1
ATOM 2199 O O . TRP A 1 262 ? -18.326 -3.517 24.857 1.00 98.31 262 TRP A O 1
ATOM 2209 N N . ARG A 1 263 ? -16.885 -5.123 24.218 1.00 97.94 263 ARG A N 1
ATOM 2210 C CA . ARG A 1 263 ? -17.902 -5.988 23.607 1.00 97.94 263 ARG A CA 1
ATOM 2211 C C . ARG A 1 263 ? -18.862 -6.542 24.653 1.00 97.94 263 ARG A C 1
ATOM 2213 O O . ARG A 1 263 ? -20.071 -6.526 24.428 1.00 97.94 263 ARG A O 1
ATOM 2220 N N . ASP A 1 264 ? -18.357 -6.977 25.804 1.00 96.69 264 ASP A N 1
ATOM 2221 C CA . ASP A 1 264 ? -19.175 -7.492 26.907 1.00 96.69 264 ASP A CA 1
ATOM 2222 C C . ASP A 1 264 ? -20.049 -6.383 27.526 1.00 96.69 264 ASP A C 1
ATOM 2224 O O . ASP A 1 264 ? -21.168 -6.642 27.977 1.00 96.69 264 ASP A O 1
ATOM 2228 N N . ALA A 1 265 ? -19.599 -5.125 27.451 1.00 96.31 265 ALA A N 1
ATOM 2229 C CA . ALA A 1 265 ? -20.403 -3.938 27.741 1.00 96.31 265 ALA A CA 1
ATOM 2230 C C . ALA A 1 265 ? -21.405 -3.567 26.619 1.00 96.31 265 ALA A C 1
ATOM 2232 O O . ALA A 1 265 ? -22.152 -2.597 26.749 1.00 96.31 265 ALA A O 1
ATOM 2233 N N . GLY A 1 266 ? -21.462 -4.326 25.521 1.00 95.62 266 GLY A N 1
ATOM 2234 C CA . GLY A 1 266 ? -22.421 -4.148 24.426 1.00 95.62 266 GLY A CA 1
ATOM 2235 C C . GLY A 1 266 ? -22.026 -3.099 23.383 1.00 95.62 266 GLY A C 1
ATOM 2236 O O . GLY A 1 266 ? -22.898 -2.571 22.685 1.00 95.62 266 GLY A O 1
ATOM 2237 N N . PHE A 1 267 ? -20.739 -2.762 23.277 1.00 97.12 267 PHE A N 1
ATOM 2238 C CA . PHE A 1 267 ? -20.220 -1.861 22.249 1.00 97.12 267 PHE A CA 1
ATOM 2239 C C . PHE A 1 267 ? -19.641 -2.642 21.067 1.00 97.12 267 PHE A C 1
ATOM 2241 O O . PHE A 1 267 ? -19.138 -3.748 21.219 1.00 97.12 267 PHE A O 1
ATOM 2248 N N . TYR A 1 268 ? -19.689 -2.030 19.886 1.00 96.19 268 TYR A N 1
ATOM 2249 C CA . TYR A 1 268 ? -18.874 -2.418 18.735 1.00 96.19 268 TYR A CA 1
ATOM 2250 C C . TYR A 1 268 ? -17.684 -1.455 18.613 1.00 96.19 268 TYR A C 1
ATOM 2252 O O . TYR A 1 268 ? -17.767 -0.328 19.117 1.00 96.19 268 TYR A O 1
ATOM 2260 N N . ALA A 1 269 ? -16.621 -1.870 17.919 1.00 96.50 269 ALA A N 1
ATOM 2261 C CA . ALA A 1 269 ? -15.331 -1.175 17.862 1.00 96.50 269 ALA A CA 1
ATOM 2262 C C . ALA A 1 269 ? -15.447 0.334 17.605 1.00 96.50 269 ALA A C 1
ATOM 2264 O O . ALA A 1 269 ? -14.994 1.139 18.414 1.00 96.50 269 ALA A O 1
ATOM 2265 N N . GLY A 1 270 ? -16.146 0.738 16.538 1.00 93.38 270 GLY A N 1
ATOM 2266 C CA . GLY A 1 270 ? -16.293 2.156 16.191 1.00 93.38 270 GLY A CA 1
ATOM 2267 C C . GLY A 1 270 ? -16.992 2.998 17.266 1.00 93.38 270 GLY A C 1
ATOM 2268 O O . GLY A 1 270 ? -16.634 4.155 17.476 1.00 93.38 270 GLY A O 1
ATOM 2269 N N . LYS A 1 271 ? -17.964 2.429 17.994 1.00 94.12 271 LYS A N 1
ATOM 2270 C CA . LYS A 1 271 ? -18.602 3.129 19.118 1.00 94.12 271 LYS A CA 1
ATOM 2271 C C . LYS A 1 271 ? -17.672 3.172 20.325 1.00 94.12 271 LYS A C 1
ATOM 2273 O O . LYS A 1 271 ? -17.546 4.227 20.935 1.00 94.12 271 LYS A O 1
ATOM 2278 N N . ALA A 1 272 ? -17.043 2.049 20.666 1.00 97.69 272 ALA A N 1
ATOM 2279 C CA . ALA A 1 272 ? -16.098 1.956 21.775 1.00 97.69 272 ALA A CA 1
ATOM 2280 C C . ALA A 1 272 ? -14.935 2.941 21.609 1.00 97.69 272 ALA A C 1
ATOM 2282 O O . ALA A 1 272 ? -14.588 3.635 22.560 1.00 97.69 272 ALA A O 1
ATOM 2283 N N . TRP A 1 273 ? -14.401 3.063 20.390 1.00 96.81 273 TRP A N 1
ATOM 2284 C CA . TRP A 1 273 ? -13.290 3.950 20.053 1.00 96.81 273 TRP A CA 1
ATOM 2285 C C . TRP A 1 273 ? -13.522 5.377 20.536 1.00 96.81 273 TRP A C 1
ATOM 2287 O O . TRP A 1 273 ? -12.681 5.929 21.234 1.00 96.81 273 TRP A O 1
ATOM 2297 N N . GLY A 1 274 ? -14.685 5.961 20.243 1.00 95.81 274 GLY A N 1
ATOM 2298 C CA . GLY A 1 274 ? -14.951 7.347 20.618 1.00 95.81 274 GLY A CA 1
ATOM 2299 C C . GLY A 1 274 ? -15.061 7.561 22.132 1.00 95.81 274 GLY A C 1
ATOM 2300 O O . GLY A 1 274 ? -14.616 8.585 22.644 1.00 95.81 274 GLY A O 1
ATOM 2301 N N . TRP A 1 275 ? -15.600 6.586 22.871 1.00 97.69 275 TRP A N 1
ATOM 2302 C CA . TRP A 1 275 ? -15.632 6.648 24.336 1.00 97.69 275 TRP A CA 1
ATOM 2303 C C . TRP A 1 275 ? -14.239 6.435 24.946 1.00 97.69 275 TRP A C 1
ATOM 2305 O O . TRP A 1 275 ? -13.839 7.223 25.802 1.00 97.69 275 TRP A O 1
ATOM 2315 N N . ARG A 1 276 ? -13.475 5.446 24.459 1.00 97.56 276 ARG A N 1
ATOM 2316 C CA . ARG A 1 276 ? -12.084 5.184 24.873 1.00 97.56 276 ARG A CA 1
ATOM 2317 C C . ARG A 1 276 ? -11.168 6.370 24.580 1.00 97.56 276 ARG A C 1
ATOM 2319 O O . ARG A 1 276 ? -10.344 6.718 25.416 1.00 97.56 276 ARG A O 1
ATOM 2326 N N . TYR A 1 277 ? -11.320 7.008 23.420 1.00 95.56 277 TYR A N 1
ATOM 2327 C CA . TYR A 1 277 ? -10.542 8.185 23.023 1.00 95.56 277 TYR A CA 1
ATOM 2328 C C . TYR A 1 277 ? -10.742 9.362 23.987 1.00 95.56 277 TYR A C 1
ATOM 2330 O O . TYR A 1 277 ? -9.815 10.125 24.240 1.00 95.56 277 TYR A O 1
ATOM 2338 N N . MET A 1 278 ? -11.941 9.484 24.565 1.00 95.62 278 MET A N 1
ATOM 2339 C CA . MET A 1 278 ? -12.255 10.454 25.620 1.00 95.62 278 MET A CA 1
ATOM 2340 C C . MET A 1 278 ? -11.885 9.953 27.029 1.00 95.62 278 MET A C 1
ATOM 2342 O O . MET A 1 278 ? -12.335 10.530 28.015 1.00 95.62 278 MET A O 1
ATOM 2346 N N . GLU A 1 279 ? -11.086 8.885 27.122 1.00 95.38 279 GLU A N 1
ATOM 2347 C CA . GLU A 1 279 ? -10.604 8.249 28.355 1.00 95.38 279 GLU A CA 1
ATOM 2348 C C . GLU A 1 279 ? -11.706 7.664 29.257 1.00 95.38 279 GLU A C 1
ATOM 2350 O O . GLU A 1 279 ? -11.469 7.398 30.435 1.00 95.38 279 GLU A O 1
ATOM 2355 N N . PHE A 1 280 ? -12.905 7.413 28.723 1.00 96.69 280 PHE A N 1
ATOM 2356 C CA . PHE A 1 280 ? -13.935 6.687 29.463 1.00 96.69 280 PHE A CA 1
ATOM 2357 C C . PHE A 1 280 ? -13.693 5.183 29.400 1.00 96.69 280 PHE A C 1
ATOM 2359 O O . PHE A 1 280 ? -13.412 4.628 28.340 1.00 96.69 280 PHE A O 1
ATOM 2366 N N . SER A 1 281 ? -13.896 4.506 30.526 1.00 96.94 281 SER A N 1
ATOM 2367 C CA . SER A 1 281 ? -14.024 3.049 30.577 1.00 96.94 281 SER A CA 1
ATOM 2368 C C . SER A 1 281 ? -15.365 2.573 29.983 1.00 96.94 281 SER A C 1
ATOM 2370 O O . SER A 1 281 ? -16.328 3.351 29.926 1.00 96.94 281 SER A O 1
ATOM 2372 N N . PRO A 1 282 ? -15.496 1.282 29.608 1.00 97.56 282 PRO A N 1
ATOM 2373 C CA . PRO A 1 282 ? -16.772 0.725 29.152 1.00 97.56 282 PRO A CA 1
ATOM 2374 C C . PRO A 1 282 ? -17.915 0.957 30.148 1.00 97.56 282 PRO A C 1
ATOM 2376 O O . PRO A 1 282 ? -19.042 1.274 29.765 1.00 97.56 282 PRO A O 1
ATOM 2379 N N . GLN A 1 283 ? -17.617 0.844 31.446 1.00 96.81 283 GLN A N 1
ATOM 2380 C CA . GLN A 1 283 ? -18.600 1.021 32.510 1.00 96.81 283 GLN A CA 1
ATOM 2381 C C . GLN A 1 283 ? -19.047 2.483 32.645 1.00 96.81 283 GLN A C 1
ATOM 2383 O O . GLN A 1 283 ? -20.243 2.742 32.763 1.00 96.81 283 GLN A O 1
ATOM 2388 N N . GLU A 1 284 ? -18.127 3.447 32.578 1.00 96.44 284 GLU A N 1
ATOM 2389 C CA . GLU A 1 284 ? -18.485 4.872 32.597 1.00 96.44 284 GLU A CA 1
ATOM 2390 C C . GLU A 1 284 ? -19.303 5.255 31.362 1.00 96.44 284 GLU A C 1
ATOM 2392 O O . GLU A 1 284 ? -20.303 5.965 31.478 1.00 96.44 284 GLU A O 1
ATOM 2397 N N . ALA A 1 285 ? -18.936 4.736 30.187 1.00 97.75 285 ALA A N 1
ATOM 2398 C CA . ALA A 1 285 ? -19.711 4.925 28.967 1.00 97.75 285 ALA A CA 1
ATOM 2399 C C . ALA A 1 285 ? -21.146 4.388 29.123 1.00 97.75 285 ALA A C 1
ATOM 2401 O O . ALA A 1 285 ? -22.107 5.066 28.749 1.00 97.75 285 ALA A O 1
ATOM 2402 N N . LEU A 1 286 ? -21.326 3.211 29.736 1.00 97.12 286 LEU A N 1
ATOM 2403 C CA . LEU A 1 286 ? -22.653 2.680 30.065 1.00 97.12 286 LEU A CA 1
ATOM 2404 C C . LEU A 1 286 ? -23.427 3.578 31.033 1.00 97.12 286 LEU A C 1
ATOM 2406 O O . LEU A 1 286 ? -24.632 3.759 30.853 1.00 97.12 286 LEU A O 1
ATOM 2410 N N . GLU A 1 287 ? -22.773 4.154 32.040 1.00 97.38 287 GLU A N 1
ATOM 2411 C CA . GLU A 1 287 ? -23.420 5.072 32.981 1.00 97.38 287 GLU A CA 1
ATOM 2412 C C . GLU A 1 287 ? -23.911 6.348 32.292 1.00 97.38 287 GLU A C 1
ATOM 2414 O O . GLU A 1 287 ? -25.048 6.775 32.524 1.00 97.38 287 GLU A O 1
ATOM 2419 N N . TRP A 1 288 ? -23.099 6.925 31.405 1.00 97.56 288 TRP A N 1
ATOM 2420 C CA . TRP A 1 288 ? -23.481 8.076 30.588 1.00 97.56 288 TRP A CA 1
ATOM 2421 C C . TRP A 1 288 ? -24.639 7.757 29.641 1.00 97.56 288 TRP A C 1
ATOM 2423 O O . TRP A 1 288 ? -25.639 8.482 29.622 1.00 97.56 288 TRP A O 1
ATOM 2433 N N . ILE A 1 289 ? -24.572 6.625 28.937 1.00 96.31 289 ILE A N 1
ATOM 2434 C CA . ILE A 1 289 ? -25.656 6.161 28.062 1.00 96.31 289 ILE A CA 1
ATOM 2435 C C . ILE A 1 289 ? -26.937 5.939 28.870 1.00 96.31 289 ILE A C 1
ATOM 2437 O O . ILE A 1 289 ? -28.014 6.369 28.457 1.00 96.31 289 ILE A O 1
ATOM 2441 N N . ALA A 1 290 ? -26.838 5.339 30.058 1.00 96.00 290 ALA A N 1
ATOM 2442 C CA . ALA A 1 290 ? -27.974 5.146 30.952 1.00 96.00 290 ALA A CA 1
ATOM 2443 C C . ALA A 1 290 ? -28.519 6.470 31.513 1.00 96.00 290 ALA A C 1
ATOM 2445 O O . ALA A 1 290 ? -29.679 6.530 31.928 1.00 96.00 290 ALA A O 1
ATOM 2446 N N . ALA A 1 291 ? -27.715 7.531 31.580 1.00 95.88 291 ALA A N 1
ATOM 2447 C CA . ALA A 1 291 ? -28.181 8.874 31.912 1.00 95.88 291 ALA A CA 1
ATOM 2448 C C . ALA A 1 291 ? -28.919 9.558 30.748 1.00 95.88 291 ALA A C 1
ATOM 2450 O O . ALA A 1 291 ? -29.592 10.556 30.987 1.00 95.88 291 ALA A O 1
ATOM 2451 N N . GLY A 1 292 ? -28.852 8.999 29.535 1.00 95.25 292 GLY A N 1
ATOM 2452 C CA . GLY A 1 292 ? -29.438 9.557 28.315 1.00 95.25 292 GLY A CA 1
ATOM 2453 C C . GLY A 1 292 ? -28.431 10.293 27.428 1.00 95.25 292 GLY A C 1
ATOM 2454 O O . GLY A 1 292 ? -28.838 10.902 26.443 1.00 95.25 292 GLY A O 1
ATOM 2455 N N . VAL A 1 293 ? -27.135 10.237 27.754 1.00 96.12 293 VAL A N 1
ATOM 2456 C CA . VAL A 1 293 ? -26.057 10.852 26.971 1.00 96.12 293 VAL A CA 1
ATOM 2457 C C . VAL A 1 293 ? -25.400 9.778 26.110 1.00 96.12 293 VAL A C 1
ATOM 2459 O O . VAL A 1 293 ? -24.598 8.982 26.589 1.00 96.12 293 VAL A O 1
ATOM 2462 N N . THR A 1 294 ? -25.779 9.714 24.834 1.00 93.88 294 THR A N 1
ATOM 2463 C CA . THR A 1 294 ? -25.279 8.687 23.902 1.00 93.88 294 THR A CA 1
ATOM 2464 C C . THR A 1 294 ? -24.036 9.107 23.125 1.00 93.88 294 THR A C 1
ATOM 2466 O O . THR A 1 294 ? -23.374 8.243 22.552 1.00 93.88 294 THR A O 1
ATOM 2469 N N . ASP A 1 295 ? -23.741 10.405 23.094 1.00 94.38 295 ASP A N 1
ATOM 2470 C CA . ASP A 1 295 ? -22.569 10.980 22.441 1.00 94.38 295 ASP A CA 1
ATOM 2471 C C . ASP A 1 295 ? -21.431 11.177 23.455 1.00 94.38 295 ASP A C 1
ATOM 2473 O O . ASP A 1 295 ? -21.620 11.769 24.521 1.00 94.38 295 ASP A O 1
ATOM 2477 N N . HIS A 1 296 ? -20.237 10.679 23.130 1.00 94.75 296 HIS A N 1
ATOM 2478 C CA . HIS A 1 296 ? -19.063 10.782 24.003 1.00 94.75 296 HIS A CA 1
ATOM 2479 C C . HIS A 1 296 ? -18.575 12.234 24.174 1.00 94.75 296 HIS A C 1
ATOM 2481 O O . HIS A 1 296 ? -17.975 12.570 25.195 1.00 94.75 296 HIS A O 1
ATOM 2487 N N . GLY A 1 297 ? -18.835 13.106 23.192 1.00 94.94 297 GLY A N 1
ATOM 2488 C CA . GLY A 1 297 ? -18.490 14.526 23.209 1.00 94.94 297 GLY A CA 1
ATOM 2489 C C . GLY A 1 297 ? -19.360 15.297 24.196 1.00 94.94 297 GLY A C 1
ATOM 2490 O O . GLY A 1 297 ? -18.850 16.085 24.995 1.00 94.94 297 GLY A O 1
ATOM 2491 N N . ASP A 1 298 ? -20.659 15.010 24.222 1.00 95.19 298 ASP A N 1
ATOM 2492 C CA . ASP A 1 298 ? -21.554 15.539 25.254 1.00 95.19 298 ASP A CA 1
ATOM 2493 C C . ASP A 1 298 ? -21.167 15.018 26.642 1.00 95.19 298 ASP A C 1
ATOM 2495 O O . ASP A 1 298 ? -21.113 15.792 27.600 1.00 95.19 298 ASP A O 1
ATOM 2499 N N . ALA A 1 299 ? -20.839 13.728 26.762 1.00 96.81 299 ALA A N 1
ATOM 2500 C CA . ALA A 1 299 ? -20.439 13.130 28.034 1.00 96.81 299 ALA A CA 1
ATOM 2501 C C . ALA A 1 299 ? -19.187 13.792 28.624 1.00 96.81 299 ALA A C 1
ATOM 2503 O O . ALA A 1 299 ? -19.204 14.203 29.787 1.00 96.81 299 ALA A O 1
ATOM 2504 N N . ILE A 1 300 ? -18.127 13.983 27.829 1.00 95.50 300 ILE A N 1
ATOM 2505 C CA . ILE A 1 300 ? -16.915 14.666 28.306 1.00 95.50 300 ILE A CA 1
ATOM 2506 C C . ILE A 1 300 ? -17.185 16.144 28.624 1.00 95.50 300 ILE A C 1
ATOM 2508 O O . ILE A 1 300 ? -16.684 16.686 29.609 1.00 95.50 300 ILE A O 1
ATOM 2512 N N . THR A 1 301 ? -18.060 16.792 27.853 1.00 94.94 301 THR A N 1
ATOM 2513 C CA . THR A 1 301 ? -18.493 18.177 28.075 1.00 94.94 301 THR A CA 1
ATOM 2514 C C . THR A 1 301 ? -19.215 18.321 29.420 1.00 94.94 301 THR A C 1
ATOM 2516 O O . THR A 1 301 ? -18.945 19.259 30.181 1.00 94.94 301 THR A O 1
ATOM 2519 N N . TRP A 1 302 ? -20.087 17.377 29.767 1.00 95.69 302 TRP A N 1
ATOM 2520 C CA . TRP A 1 302 ? -20.717 17.308 31.082 1.00 95.69 302 TRP A CA 1
ATOM 2521 C C . TRP A 1 302 ? -19.720 16.979 32.203 1.00 95.69 302 TRP A C 1
ATOM 2523 O O . TRP A 1 302 ? -19.741 17.638 33.249 1.00 95.69 302 TRP A O 1
ATOM 2533 N N . ALA A 1 303 ? -18.816 16.022 31.977 1.00 94.50 303 ALA A N 1
ATOM 2534 C CA . ALA A 1 303 ? -17.796 15.616 32.943 1.00 94.50 303 ALA A CA 1
ATOM 2535 C C . ALA A 1 303 ? -16.848 16.772 33.309 1.00 94.50 303 ALA A C 1
ATOM 2537 O O . ALA A 1 303 ? -16.619 17.029 34.492 1.00 94.50 303 ALA A O 1
ATOM 2538 N N . TYR A 1 304 ? -16.378 17.554 32.328 1.00 92.12 304 TYR A N 1
ATOM 2539 C CA . TYR A 1 304 ? -15.542 18.740 32.570 1.00 92.12 304 TYR A CA 1
ATOM 2540 C C . TYR A 1 304 ? -16.248 19.833 33.382 1.00 92.12 304 TYR A C 1
ATOM 2542 O O . TYR A 1 304 ? -15.594 20.630 34.054 1.00 92.12 304 TYR A O 1
ATOM 2550 N N . ARG A 1 305 ? -17.585 19.859 33.374 1.00 89.12 305 ARG A N 1
ATOM 2551 C CA . ARG A 1 305 ? -18.403 20.746 34.222 1.00 89.12 305 ARG A CA 1
ATOM 2552 C C . ARG A 1 305 ? -18.651 20.162 35.618 1.00 89.12 305 ARG A C 1
ATOM 2554 O O . ARG A 1 305 ? -19.483 20.678 36.369 1.00 89.12 305 ARG A O 1
ATOM 2561 N N . GLY A 1 306 ? -17.961 19.076 35.965 1.00 91.38 306 GLY A N 1
ATOM 2562 C CA . GLY A 1 306 ? -18.090 18.381 37.240 1.00 91.38 306 GLY A CA 1
ATOM 2563 C C . GLY A 1 306 ? -19.458 17.732 37.442 1.00 91.38 306 GLY A C 1
ATOM 2564 O O . GLY A 1 306 ? -19.862 17.529 38.587 1.00 91.38 306 GLY A O 1
ATOM 2565 N N . GLN A 1 307 ? -20.202 17.461 36.362 1.00 93.88 307 GLN A N 1
ATOM 2566 C CA . GLN A 1 307 ? -21.465 16.734 36.443 1.00 93.88 307 GLN A CA 1
ATOM 2567 C C . GLN A 1 307 ? -21.208 15.238 36.258 1.00 93.88 307 GLN A C 1
ATOM 2569 O O . GLN A 1 307 ? -20.589 14.818 35.287 1.00 93.88 307 GLN A O 1
ATOM 2574 N N . SER A 1 308 ? -21.713 14.434 37.188 1.00 95.12 308 SER A N 1
ATOM 2575 C CA . SER A 1 308 ? -21.780 12.975 37.063 1.00 95.12 308 SER A CA 1
ATOM 2576 C C . SER A 1 308 ? -22.983 12.548 36.208 1.00 95.12 308 SER A C 1
ATOM 2578 O O . SER A 1 308 ? -23.982 13.279 36.173 1.00 95.12 308 SER A O 1
ATOM 2580 N N . PRO A 1 309 ? -22.976 11.339 35.612 1.00 96.50 309 PRO A N 1
ATOM 2581 C CA . PRO A 1 309 ? -24.128 10.803 34.879 1.00 96.50 309 PRO A CA 1
ATOM 2582 C C . PRO A 1 309 ? -25.445 10.894 35.669 1.00 96.50 309 PRO A C 1
ATOM 2584 O O . PRO A 1 309 ? -26.486 11.289 35.144 1.00 96.50 309 PRO A O 1
ATOM 2587 N N . ALA A 1 310 ? -25.404 10.622 36.978 1.00 95.25 310 ALA A N 1
ATOM 2588 C CA . ALA A 1 310 ? -26.571 10.712 37.856 1.00 95.25 310 ALA A CA 1
ATOM 2589 C C . ALA A 1 310 ? -27.120 12.145 38.014 1.00 95.25 310 ALA A C 1
ATOM 2591 O O . ALA A 1 310 ? -28.327 12.329 38.176 1.00 95.25 310 ALA A O 1
ATOM 2592 N N . GLN A 1 311 ? -26.256 13.165 37.988 1.00 93.69 311 GLN A N 1
ATOM 2593 C CA . GLN A 1 311 ? -26.680 14.569 37.997 1.00 93.69 311 GLN A CA 1
ATOM 2594 C C . GLN A 1 311 ? -27.232 14.986 36.633 1.00 93.69 311 GLN A C 1
ATOM 2596 O O . GLN A 1 311 ? -28.260 15.658 36.580 1.00 93.69 311 GLN A O 1
ATOM 2601 N N . VAL A 1 312 ? -26.598 14.546 35.544 1.00 96.31 312 VAL A N 1
ATOM 2602 C CA . VAL A 1 312 ? -27.037 14.848 34.174 1.00 96.31 312 VAL A CA 1
ATOM 2603 C C . VAL A 1 312 ? -28.386 14.224 33.851 1.00 96.31 312 VAL A C 1
ATOM 2605 O O . VAL A 1 312 ? -29.228 14.895 33.262 1.00 96.31 312 VAL A O 1
ATOM 2608 N N . ARG A 1 313 ? -28.675 13.016 34.349 1.00 96.38 313 ARG A N 1
ATOM 2609 C CA . ARG A 1 313 ? -30.012 12.416 34.226 1.00 96.38 313 ARG A CA 1
ATOM 2610 C C . ARG A 1 313 ? -31.116 13.359 34.726 1.00 96.38 313 ARG A C 1
ATOM 2612 O O . ARG A 1 313 ? -32.151 13.473 34.083 1.00 96.38 313 ARG A O 1
ATOM 2619 N N . LYS A 1 314 ? -30.884 14.090 35.822 1.00 95.88 314 LYS A N 1
ATOM 2620 C CA . LYS A 1 314 ? -31.860 15.059 36.358 1.00 95.88 314 LYS A CA 1
ATOM 2621 C C . LYS A 1 314 ? -32.047 16.276 35.453 1.00 95.88 314 LYS A C 1
ATOM 2623 O O . LYS A 1 314 ? -33.147 16.814 35.394 1.00 95.88 314 LYS A O 1
ATOM 2628 N N . TRP A 1 315 ? -30.992 16.722 34.770 1.00 95.50 315 TRP A N 1
ATOM 2629 C CA . TRP A 1 315 ? -31.088 17.773 33.750 1.00 95.50 315 TRP A CA 1
ATOM 2630 C C . TRP A 1 315 ? -31.895 17.289 32.538 1.00 95.50 315 TRP A C 1
ATOM 2632 O O . TRP A 1 315 ? -32.818 17.971 32.093 1.00 95.50 315 TRP A O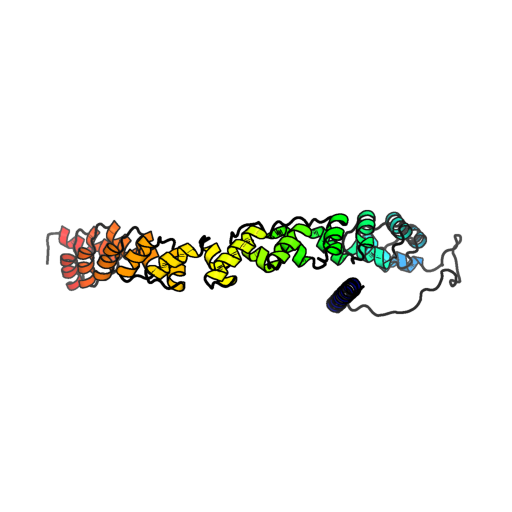 1
ATOM 2642 N N . ILE A 1 316 ? -31.630 16.066 32.077 1.00 94.56 316 ILE A N 1
ATOM 2643 C CA . ILE A 1 316 ? -32.346 15.455 30.952 1.00 94.56 316 ILE A CA 1
ATOM 2644 C C . ILE A 1 316 ? -33.831 15.236 31.287 1.00 94.56 316 ILE A C 1
ATOM 2646 O O . ILE A 1 316 ? -34.695 15.540 30.467 1.00 94.56 316 ILE A O 1
ATOM 2650 N N . GLU A 1 317 ? -34.162 14.801 32.508 1.00 94.25 317 GLU A N 1
ATOM 2651 C CA . GLU A 1 317 ? -35.547 14.611 32.980 1.00 94.25 317 GLU A CA 1
ATOM 2652 C C . GLU A 1 317 ? -36.393 15.895 32.965 1.00 94.25 317 GLU A C 1
ATOM 2654 O O . GLU A 1 317 ? -37.622 15.827 32.886 1.00 94.25 317 GLU A O 1
ATOM 2659 N N . ILE A 1 318 ? -35.758 17.069 33.040 1.00 93.62 318 ILE A N 1
ATOM 2660 C CA . ILE A 1 318 ? -36.438 18.371 32.956 1.00 93.62 318 ILE A CA 1
ATOM 2661 C C . ILE A 1 318 ? -36.373 18.985 31.552 1.00 93.62 318 ILE A C 1
ATOM 2663 O O . ILE A 1 318 ? -36.790 20.126 31.371 1.00 93.62 318 ILE A O 1
ATOM 2667 N N . GLY A 1 319 ? -35.883 18.226 30.566 1.00 92.50 319 GLY A N 1
ATOM 2668 C CA . GLY A 1 319 ? -35.819 18.616 29.158 1.00 92.50 319 GLY A CA 1
ATOM 2669 C C . GLY A 1 319 ? -34.541 19.342 28.742 1.00 92.50 319 GLY A C 1
ATOM 2670 O O . GLY A 1 319 ? -34.475 19.797 27.605 1.00 92.50 319 GLY A O 1
ATOM 2671 N N . ILE A 1 320 ? -33.533 19.445 29.616 1.00 93.06 320 ILE A N 1
ATOM 2672 C CA . ILE A 1 320 ? -32.239 20.056 29.284 1.00 93.06 320 ILE A CA 1
ATOM 2673 C C . ILE A 1 320 ? -31.228 18.944 29.008 1.00 93.06 320 ILE A C 1
ATOM 2675 O O . ILE A 1 320 ? -30.612 18.401 29.926 1.00 93.06 320 ILE A O 1
ATOM 2679 N N . SER A 1 321 ? -31.063 18.602 27.733 1.00 92.69 321 SER A N 1
ATOM 2680 C CA . SER A 1 321 ? -30.074 17.615 27.281 1.00 92.69 321 SER A CA 1
ATOM 2681 C C . SER A 1 321 ? -28.765 18.240 26.797 1.00 92.69 321 SER A C 1
ATOM 2683 O O . SER A 1 321 ? -27.733 17.581 26.867 1.00 92.69 321 SER A O 1
ATOM 2685 N N . ASP A 1 322 ? -28.794 19.497 26.339 1.00 93.06 322 ASP A N 1
ATOM 2686 C CA . ASP A 1 322 ? -27.614 20.226 25.862 1.00 93.06 322 ASP A CA 1
ATOM 2687 C C . ASP A 1 322 ? -26.739 20.690 27.052 1.00 93.06 322 ASP A C 1
ATOM 2689 O O . ASP A 1 322 ? -27.195 21.507 27.871 1.00 93.06 322 ASP A O 1
ATOM 2693 N N . PRO A 1 323 ? -25.474 20.228 27.155 1.00 93.25 323 PRO A N 1
ATOM 2694 C CA . PRO A 1 323 ? -24.550 20.668 28.197 1.00 93.25 323 PRO A CA 1
ATOM 2695 C C . PRO A 1 323 ? -24.346 22.193 28.251 1.00 93.25 323 PRO A C 1
ATOM 2697 O O . PRO A 1 323 ? -24.143 22.750 29.334 1.00 93.25 323 PRO A O 1
ATOM 2700 N N . PHE A 1 324 ? -24.395 22.888 27.109 1.00 92.62 324 PHE A N 1
ATOM 2701 C CA . PHE A 1 324 ? -24.201 24.341 27.027 1.00 92.62 324 PHE A CA 1
ATOM 2702 C C . PHE A 1 324 ? -25.429 25.120 27.506 1.00 92.62 324 PHE A C 1
ATOM 2704 O O . PHE A 1 324 ? -25.312 26.243 28.006 1.00 92.62 324 PHE A O 1
ATOM 2711 N N . GLU A 1 325 ? -26.624 24.543 27.382 1.00 92.88 325 GLU A N 1
ATOM 2712 C CA . GLU A 1 325 ? -27.825 25.117 27.980 1.00 92.88 325 GLU A CA 1
ATOM 2713 C C . GLU A 1 325 ? -27.792 24.972 29.503 1.00 92.88 325 GLU A C 1
ATOM 2715 O O . GLU A 1 325 ? -27.987 25.955 30.229 1.00 92.88 325 GLU A O 1
ATOM 2720 N N . ALA A 1 326 ? -27.476 23.775 29.995 1.00 93.00 326 ALA A N 1
ATOM 2721 C CA . ALA A 1 326 ? -27.361 23.515 31.425 1.00 93.00 326 ALA A CA 1
ATOM 2722 C C . ALA A 1 326 ? -26.263 24.346 32.092 1.00 93.00 326 ALA A C 1
ATOM 2724 O O . ALA A 1 326 ? -26.435 24.813 33.218 1.00 93.00 326 ALA A O 1
ATOM 2725 N N . GLU A 1 327 ? -25.161 24.602 31.385 1.00 92.56 327 GLU A N 1
ATOM 2726 C CA . GLU A 1 327 ? -24.083 25.469 31.850 1.00 92.56 327 GLU A CA 1
ATOM 2727 C C . GLU A 1 327 ? -24.586 26.848 32.290 1.00 92.56 327 GLU A C 1
ATOM 2729 O O . GLU A 1 327 ? -24.144 27.368 33.314 1.00 92.56 327 GLU A O 1
ATOM 2734 N N . LYS A 1 328 ? -25.547 27.439 31.572 1.00 93.50 328 LYS A N 1
ATOM 2735 C CA . LYS A 1 328 ? -26.103 28.754 31.932 1.00 93.50 328 LYS A CA 1
ATOM 2736 C C . LYS A 1 328 ? -26.793 28.711 33.295 1.00 93.50 328 LYS A C 1
ATOM 2738 O O . LYS A 1 328 ? -26.651 29.639 34.091 1.00 93.50 328 LYS A O 1
ATOM 2743 N N . TRP A 1 329 ? -27.504 27.624 33.584 1.00 93.19 329 TRP A N 1
ATOM 2744 C CA . TRP A 1 329 ? -28.144 27.402 34.880 1.00 93.19 329 TRP A CA 1
ATOM 2745 C C . TRP A 1 329 ? -27.118 27.106 35.983 1.00 93.19 329 TRP A C 1
ATOM 2747 O O . TRP A 1 329 ? -27.188 27.703 37.062 1.00 93.19 329 TRP A O 1
ATOM 2757 N N . ILE A 1 330 ? -26.110 26.280 35.693 1.00 91.12 330 ILE A N 1
ATOM 2758 C CA . ILE A 1 330 ? -25.015 25.954 36.620 1.00 91.12 330 ILE A CA 1
ATOM 2759 C C . ILE A 1 330 ? -24.224 27.219 36.999 1.00 91.12 330 ILE A C 1
ATOM 2761 O O . ILE A 1 330 ? -24.028 27.490 38.184 1.00 91.12 330 ILE A O 1
ATOM 2765 N N . ASN A 1 331 ? -23.859 28.060 36.026 1.00 90.62 331 ASN A N 1
ATOM 2766 C CA . ASN A 1 331 ? -23.157 29.340 36.228 1.00 90.62 331 ASN A CA 1
ATOM 2767 C C . ASN A 1 331 ? -24.011 30.398 36.951 1.00 90.62 331 ASN A C 1
ATOM 2769 O O . ASN A 1 331 ? -23.509 31.401 37.478 1.00 90.62 331 ASN A O 1
ATOM 2773 N N . ALA A 1 332 ? -25.325 30.195 36.987 1.00 90.19 332 ALA A N 1
ATOM 2774 C CA . ALA A 1 332 ? -26.248 30.969 37.798 1.00 90.19 332 ALA A CA 1
ATOM 2775 C C . ALA A 1 332 ? -26.427 30.398 39.221 1.00 90.19 332 ALA A C 1
ATOM 2777 O O . ALA A 1 332 ? -27.174 30.965 40.023 1.00 90.19 332 ALA A O 1
ATOM 2778 N N . GLY A 1 333 ? -25.704 29.324 39.561 1.00 89.44 333 GLY A N 1
ATOM 2779 C CA . GLY A 1 333 ? -25.749 28.664 40.863 1.00 89.44 333 GLY A CA 1
ATOM 2780 C C . GLY A 1 333 ? -27.070 27.939 41.105 1.00 89.44 333 GLY A C 1
ATOM 2781 O O . GLY A 1 333 ? -27.553 27.932 42.240 1.00 89.44 333 GLY A O 1
ATOM 2782 N N . MET A 1 334 ? -27.687 27.418 40.041 1.00 90.38 334 MET A N 1
ATOM 2783 C CA . MET A 1 334 ? -28.957 26.696 40.076 1.00 90.38 334 MET A CA 1
ATOM 2784 C C . MET A 1 334 ? -28.752 25.263 39.585 1.00 90.38 334 MET A C 1
ATOM 2786 O O . MET A 1 334 ? -28.222 25.034 38.501 1.00 90.38 334 MET A O 1
ATOM 2790 N N . GLY A 1 335 ? -29.171 24.297 40.403 1.00 91.06 335 GLY A N 1
ATOM 2791 C CA . GLY A 1 335 ? -29.239 22.889 40.006 1.00 91.06 335 GLY A C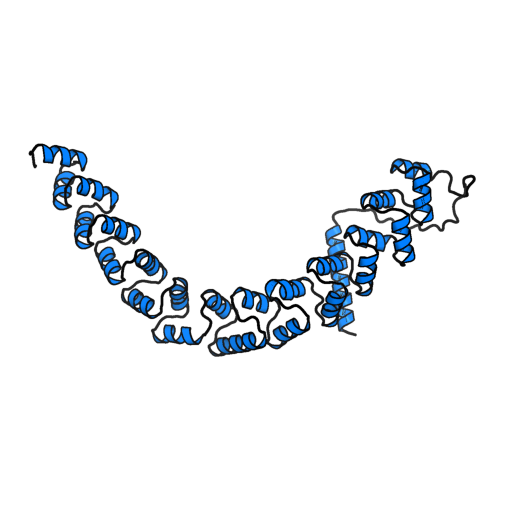A 1
ATOM 2792 C C . GLY A 1 335 ? -30.518 22.568 39.218 1.00 91.06 335 GLY A C 1
ATOM 2793 O O . GLY A 1 335 ? -31.387 23.435 39.099 1.00 91.06 335 GLY A O 1
ATOM 2794 N N . PRO A 1 336 ? -30.683 21.316 38.751 1.00 91.75 336 PRO A N 1
ATOM 2795 C CA . PRO A 1 336 ? -31.821 20.907 37.923 1.00 91.75 336 PRO A CA 1
ATOM 2796 C C . PRO A 1 336 ? -33.182 21.233 38.553 1.00 91.75 336 PRO A C 1
ATOM 2798 O O . PRO A 1 336 ? -34.052 21.797 37.903 1.00 91.75 336 PRO A O 1
ATOM 2801 N N . GLU A 1 337 ? -33.364 20.952 39.846 1.00 90.44 337 GLU A N 1
ATOM 2802 C CA . GLU A 1 337 ? -34.640 21.204 40.536 1.00 90.44 337 GLU A CA 1
ATOM 2803 C C . GLU A 1 337 ? -35.004 22.694 40.590 1.00 90.44 337 GLU A C 1
ATOM 2805 O O . GLU A 1 337 ? -36.156 23.069 40.368 1.00 90.44 337 GLU A O 1
ATOM 2810 N N . GLU A 1 338 ? -34.019 23.562 40.847 1.00 90.00 338 GLU A N 1
ATOM 2811 C CA . GLU A 1 338 ? -34.243 25.009 40.837 1.00 90.00 338 GLU A CA 1
ATOM 2812 C C . GLU A 1 338 ? -34.531 25.494 39.414 1.00 90.00 338 GLU A C 1
ATOM 2814 O O . GLU A 1 338 ? -35.485 26.241 39.205 1.00 90.00 338 GLU A O 1
ATOM 2819 N N . ALA A 1 339 ? -33.754 25.033 38.429 1.00 91.81 339 ALA A N 1
ATOM 2820 C CA . ALA A 1 339 ? -33.970 25.365 37.026 1.00 91.81 339 ALA A CA 1
ATOM 2821 C C . ALA A 1 339 ? -35.381 24.968 36.569 1.00 91.81 339 ALA A C 1
ATOM 2823 O O . ALA A 1 339 ? -36.082 25.788 35.984 1.00 91.81 339 ALA A O 1
ATOM 2824 N N . LYS A 1 340 ? -35.858 23.770 36.929 1.00 93.00 340 LYS A N 1
ATOM 2825 C CA . LYS A 1 340 ? -37.217 23.293 36.629 1.00 93.00 340 LYS A CA 1
ATOM 2826 C C . LYS A 1 340 ? -38.300 24.252 37.124 1.00 93.00 340 LYS A C 1
ATOM 2828 O O . LYS A 1 340 ? -39.250 24.532 36.395 1.00 93.00 340 LYS A O 1
ATOM 2833 N N . ALA A 1 341 ? -38.170 24.766 38.349 1.00 90.56 341 ALA A N 1
ATOM 2834 C CA . ALA A 1 341 ? -39.131 25.716 38.909 1.00 90.56 341 ALA A CA 1
ATOM 2835 C C . ALA A 1 341 ? -39.181 27.022 38.097 1.00 90.56 341 ALA A C 1
ATOM 2837 O O . ALA A 1 341 ? -40.264 27.526 37.796 1.00 90.56 341 ALA A O 1
ATOM 2838 N N . TRP A 1 342 ? -38.019 27.538 37.689 1.00 90.38 342 TRP A N 1
ATOM 2839 C CA . TRP A 1 342 ? -37.924 28.748 36.871 1.00 90.38 342 TRP A CA 1
ATOM 2840 C C . TRP A 1 342 ? -38.416 28.539 35.435 1.00 90.38 342 TRP A C 1
ATOM 2842 O O . TRP A 1 342 ? -39.142 29.387 34.918 1.00 90.38 342 TRP A O 1
ATOM 2852 N N . ILE A 1 343 ? -38.107 27.392 34.828 1.00 90.44 343 ILE A N 1
ATOM 2853 C CA . ILE A 1 343 ? -38.589 27.002 33.495 1.00 90.44 343 ILE A CA 1
ATOM 2854 C C . ILE A 1 343 ? -40.117 26.904 33.488 1.00 90.44 343 ILE A C 1
ATOM 2856 O O . ILE A 1 343 ? -40.764 27.480 32.616 1.00 90.44 343 ILE A O 1
ATOM 2860 N N . ASN A 1 344 ? -40.715 26.265 34.500 1.00 90.00 344 ASN A N 1
ATOM 2861 C CA . ASN A 1 344 ? -42.173 26.192 34.651 1.00 90.00 344 ASN A CA 1
ATOM 2862 C C . ASN A 1 344 ? -42.825 27.575 34.822 1.00 90.00 344 ASN A C 1
ATOM 2864 O O . ASN A 1 344 ? -43.989 27.759 34.470 1.00 90.00 344 ASN A O 1
ATOM 2868 N N . ALA A 1 345 ? -42.080 28.550 35.345 1.00 89.38 345 ALA A N 1
ATOM 2869 C CA . ALA A 1 345 ? -42.504 29.941 35.456 1.00 89.38 345 ALA A CA 1
ATOM 2870 C C . ALA A 1 345 ? -42.192 30.783 34.197 1.00 89.38 345 ALA A C 1
ATOM 2872 O O . ALA A 1 345 ? -42.407 31.997 34.208 1.00 89.38 345 ALA A O 1
ATOM 2873 N N . GLY A 1 346 ? -41.696 30.156 33.123 1.00 90.38 346 GLY A N 1
ATOM 2874 C CA . GLY A 1 346 ? -41.386 30.792 31.841 1.00 90.38 346 GLY A CA 1
ATOM 2875 C C . GLY A 1 346 ? -40.125 31.657 31.850 1.00 90.38 346 GLY A C 1
ATOM 2876 O O . GLY A 1 346 ? -40.015 32.559 31.025 1.00 90.38 346 GLY A O 1
ATOM 2877 N N . MET A 1 347 ? -39.202 31.427 32.790 1.00 88.56 347 MET A N 1
ATOM 2878 C CA . MET A 1 347 ? -38.000 32.243 32.975 1.00 88.56 347 MET A CA 1
ATOM 2879 C C . MET A 1 347 ? -36.730 31.520 32.540 1.00 88.56 347 MET A C 1
ATOM 2881 O O . MET A 1 347 ? -36.552 30.333 32.802 1.00 88.56 347 MET A O 1
ATOM 2885 N N . GLY A 1 348 ? -35.816 32.280 31.934 1.00 90.44 348 GLY A N 1
ATOM 2886 C CA . GLY A 1 348 ? -34.470 31.817 31.602 1.00 90.44 348 GLY A CA 1
ATOM 2887 C C . GLY A 1 348 ? -33.455 31.978 32.751 1.00 90.44 348 GLY A C 1
ATOM 2888 O O . GLY A 1 348 ? -33.739 32.656 33.745 1.00 90.44 348 GLY A O 1
ATOM 2889 N N . PRO A 1 349 ? -32.235 31.429 32.594 1.00 89.69 349 PRO A N 1
ATOM 2890 C CA . PRO A 1 349 ? -31.202 31.409 33.635 1.00 89.69 349 PRO A CA 1
ATOM 2891 C C . PRO A 1 349 ? -30.827 32.794 34.184 1.00 89.69 349 PRO A C 1
ATOM 2893 O O . PRO A 1 349 ? -30.685 32.969 35.394 1.00 89.69 349 PRO A O 1
ATOM 2896 N N . GLU A 1 350 ? -30.698 33.799 33.312 1.00 90.00 350 GLU A N 1
ATOM 2897 C CA . GLU A 1 350 ? -30.308 35.164 33.700 1.00 90.00 350 GLU A CA 1
ATOM 2898 C C . GLU A 1 350 ? -31.385 35.866 34.540 1.00 90.00 350 GLU A C 1
ATOM 2900 O O . GLU A 1 350 ? -31.090 36.494 35.561 1.00 90.00 350 GLU A O 1
ATOM 2905 N N . GLU A 1 351 ? -32.655 35.722 34.157 1.00 88.31 351 GLU A N 1
ATOM 2906 C CA . GLU A 1 351 ? -33.781 36.300 34.898 1.00 88.31 351 GLU A CA 1
ATOM 2907 C C . GLU A 1 351 ? -33.930 35.652 36.276 1.00 88.31 351 GLU A C 1
ATOM 2909 O O . GLU A 1 351 ? -34.127 36.340 37.286 1.00 88.31 351 GLU A O 1
ATOM 2914 N N . ALA A 1 352 ? -33.778 34.329 36.323 1.00 87.62 352 ALA A N 1
ATOM 2915 C CA . ALA A 1 352 ? -33.805 33.551 37.548 1.00 87.62 352 ALA A CA 1
ATOM 2916 C C . ALA A 1 352 ? -32.641 33.924 38.487 1.00 87.62 352 ALA A C 1
ATOM 2918 O O . ALA A 1 352 ? -32.869 34.181 39.674 1.00 87.62 352 ALA A O 1
ATOM 2919 N N . LYS A 1 353 ? -31.416 34.095 37.962 1.00 89.62 353 LYS A N 1
ATOM 2920 C CA . LYS A 1 353 ? -30.253 34.603 38.718 1.00 89.62 353 LYS A CA 1
ATOM 2921 C C . LYS A 1 353 ? -30.528 35.983 39.319 1.00 89.62 353 LYS A C 1
ATOM 2923 O O . LYS A 1 353 ? -30.291 36.208 40.510 1.00 89.62 353 LYS A O 1
ATOM 2928 N N . ALA A 1 354 ? -31.070 36.900 38.516 1.00 87.00 354 ALA A N 1
ATOM 2929 C CA . ALA A 1 354 ? -31.390 38.258 38.943 1.00 87.00 354 ALA A CA 1
ATOM 2930 C C . ALA A 1 354 ? -32.482 38.297 40.029 1.00 87.00 354 ALA A C 1
ATOM 2932 O O . ALA A 1 354 ? -32.388 39.097 40.964 1.00 87.00 354 ALA A O 1
ATOM 2933 N N . ARG A 1 355 ? -33.506 37.435 39.948 1.00 83.81 355 ARG A N 1
ATOM 2934 C CA . ARG A 1 355 ? -34.552 37.321 40.981 1.00 83.81 355 ARG A CA 1
ATOM 2935 C C . ARG A 1 355 ? -34.043 36.666 42.265 1.00 83.81 355 ARG A C 1
ATOM 2937 O O . ARG A 1 355 ? -34.313 37.197 43.345 1.00 83.81 355 ARG A O 1
ATOM 2944 N N . LYS A 1 356 ? -33.241 35.600 42.160 1.00 80.62 356 LYS A N 1
ATOM 2945 C CA . LYS A 1 356 ? -32.588 34.934 43.304 1.00 80.62 356 LYS A CA 1
ATOM 2946 C C . LYS A 1 356 ? -31.723 35.919 44.099 1.00 80.62 356 LYS A C 1
ATOM 2948 O O . LYS A 1 356 ? -31.831 35.984 45.323 1.00 80.62 356 LYS A O 1
ATOM 2953 N N . ALA A 1 357 ? -30.960 36.777 43.417 1.00 80.62 357 ALA A N 1
ATOM 2954 C CA . ALA A 1 357 ? -30.160 37.830 44.053 1.00 80.62 357 ALA A CA 1
ATOM 2955 C C . ALA A 1 357 ? -30.999 38.882 44.812 1.00 80.62 357 ALA A C 1
ATOM 2957 O O . ALA A 1 357 ? -30.511 39.506 45.753 1.00 80.62 357 ALA A O 1
ATOM 2958 N N . ARG A 1 358 ? -32.275 39.067 44.443 1.00 81.50 358 ARG A N 1
ATOM 2959 C CA . ARG A 1 358 ? -33.203 40.023 45.074 1.00 81.50 358 ARG A CA 1
ATOM 2960 C C . ARG A 1 358 ? -33.988 39.437 46.262 1.00 81.50 358 ARG A C 1
ATOM 2962 O O . ARG A 1 358 ? -34.866 40.121 46.775 1.00 81.50 358 ARG A O 1
ATOM 2969 N N . ARG A 1 359 ? -33.681 38.207 46.716 1.00 65.50 359 ARG A N 1
ATOM 2970 C CA . ARG A 1 359 ? -34.380 37.469 47.801 1.00 65.50 359 ARG A CA 1
ATOM 2971 C C . ARG A 1 359 ? -35.888 37.233 47.583 1.00 65.50 359 ARG A C 1
ATOM 2973 O O . ARG A 1 359 ? -36.570 36.826 48.517 1.00 65.50 359 ARG A O 1
ATOM 2980 N N . ASN A 1 360 ? -36.398 37.409 46.364 1.00 58.34 360 ASN A N 1
ATOM 2981 C CA . ASN A 1 360 ? -37.738 36.955 45.986 1.00 58.34 360 ASN A CA 1
ATOM 2982 C C . ASN A 1 360 ? -37.606 35.601 45.288 1.00 58.34 360 ASN A C 1
ATOM 2984 O O . ASN A 1 360 ? -37.439 35.534 44.069 1.00 58.34 360 ASN A O 1
ATOM 2988 N N . ILE A 1 361 ? -37.623 34.540 46.089 1.00 51.56 361 ILE A N 1
ATOM 2989 C CA . ILE A 1 361 ? -37.773 33.166 45.607 1.00 51.56 361 ILE A CA 1
ATOM 2990 C C . ILE A 1 361 ? -39.287 32.950 45.384 1.00 51.56 361 ILE A C 1
ATOM 2992 O O . ILE A 1 361 ? -40.043 33.297 46.294 1.00 51.56 361 ILE A O 1
ATOM 2996 N N . PRO A 1 362 ? -39.747 32.491 44.204 1.00 52.22 362 PRO A N 1
ATOM 2997 C CA . PRO A 1 362 ? -41.129 32.065 43.986 1.00 52.22 362 PRO A CA 1
ATOM 2998 C C . PRO A 1 362 ? -41.513 30.860 44.844 1.00 52.22 362 PRO A C 1
ATOM 3000 O O . PRO A 1 362 ? -40.638 29.988 45.053 1.00 52.22 362 PRO A O 1
#

Sequence (362 aa):
MRKNIRRIARLLEEAAKELEGMGKLSFPRRAGLYRKAEDIDERDEKGYPEGKWDEWREYGFSPDEAREWIEVGMTDPYKVKYWVGMGATPDKVRKWFEAGFTPEETERWMEWEFSLEEAMEWKPLVLYPGVAFQWREIGLTPYEAEKWLNAGFDDEEEVREWISVVGVKDPQGAKEWIKEGFSFWMAAEWVEAGGVNDPKLAGEDLRKWRSYGFKFKDVIEWLQLEVKDPEELNEWTDHGFSLEEAYDWIGAEFTLEEAIEWRDAGFYAGKAWGWRYMEFSPQEALEWIAAGVTDHGDAITWAYRGQSPAQVRKWIEIGISDPFEAEKWINAGMGPEEAKAWINAGMGPEEAKARKARRNIP

Foldseek 3Di:
DVLVVVVVVVLVVVVVVVVVVCVVDDDDDDDDDDDDPPPADDADPVGHHDPLQVQLVVLPDDPVQCVLCVVLVRSHNVLVSVVVVLVDGSVQSSVLVVVVDDPVLVVQLSVLPHGSVQCSLQVVVVDGNVLVSLCVVLVDHSVQVSQCVVLPNSDSVQVSLCCPQLVNRHVVQQVLLVVLPDRSVLSSLCVVLVHDSHSVVSSVQQVQCVVVVDDSVRCSLCSVLVNRHCVLVVVLVVLPDDPVQVSLQSNLVHDSVLCSQLVVLVDGRVLVSQLVVLVHHSVQQSLLVVLVNSHNVQVSLCVVVVHGSVQSSLCVVLPRNHSVQVVLQVVLVHGSVLCSVQVVVVHGSVVSSVCVVVVDDD

Secondary structure (DSSP, 8-state):
-HHHHHHHHHHHHHHHHHHHHGGGS-----------TT--S-B-TTS-BTTSHHHHHHHT--HHHHHHHHHTT---HHHHHHHHHTT--HHHHHHHHHTT--HHHHHHHHHTT--HHHHHHHGGGT--HHHHHHHHHTT--HHHHHHHHHHT---HHHHHHIIIII---SHHHHHHHHHTT--HHHHHHHHHTT--S-HHHHHHHHHHHHHTT--HHHHHHHHHTT---HHHHHHHHHTT--HHHHHHHHHTT--HHHHHHHHHTT--HHHHHHHHHTT--HHHHHHHHHHT---HHHHHHHHHTT--HHHHHHHHHTT---HHHHHHHHHTT--HHHHHHHHHTT--HHHHHHHHHTT---

pLDDT: mean 84.8, std 18.36, range [28.45, 98.31]

Organism: NCBI:txid683846